Protein AF-A0A6B2G020-F1 (afdb_monomer)

Secondary structure (DSSP, 8-state):
-HHHHTTPPTT-EEEEEE-GGGTTTT--EE-TTS-EEPTT--EEEEEE-----PPPPSSGGGHHHHHHHHHHHHHHHHHHHHHT-HHHHHHHHHHHHHHHTT---HHHHHHHHHHHHHHHHHHHHTT-HHHHHHHHHHHHHH-TT-HHHHHHHHHHHHHTT-HHHHHHHHHHHHHH---HHHHHHHHHHHHHHHHHHHHHHHHHHHHHHHHHHHHHH------------S-----------------------

Nearest PDB structures (foldseek):
  1ihg-assembly1_A  TM=9.156E-01  e=1.863E-07  Bos taurus
  9gaw-assembly1_K  TM=8.736E-01  e=7.109E-05  Homo sapiens
  5khu-assembly1_J  TM=8.667E-01  e=1.281E-0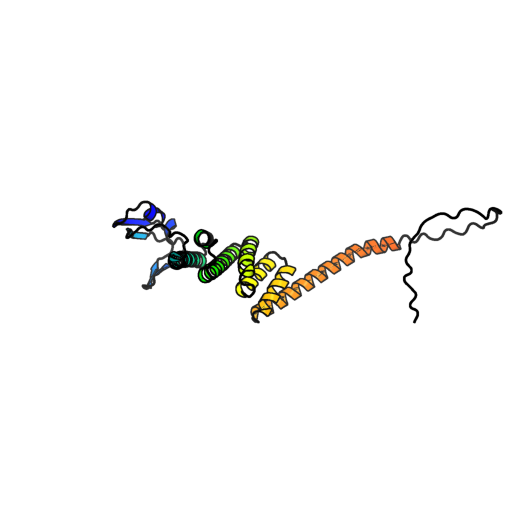4  Homo sapiens
  6q6g-assembly1_K  TM=8.616E-01  e=1.587E-04  Homo sapiens
  8tau-assembly1_K  TM=8.699E-01  e=1.966E-04  Homo sapiens

pLDDT: mean 83.78, std 19.81, range [30.66, 98.12]

Organism: Myxobolus squamalis (NCBI:txid59785)

Solvent-accessible surface area (backbone atoms only — not comparable to full-atom values): 15027 Å² total; per-residue (Å²): 104,73,75,59,61,74,74,58,53,74,70,42,73,47,80,45,79,37,56,15,88,75,57,60,29,87,40,70,44,76,46,96,88,71,51,72,43,62,50,62,48,65,42,83,44,81,46,67,40,78,75,85,77,78,84,78,67,100,42,84,91,36,47,65,60,51,44,52,54,34,51,52,36,40,52,54,15,50,54,29,43,77,70,64,43,42,67,63,14,43,53,27,36,52,60,33,43,73,76,45,73,87,49,81,50,71,71,53,41,53,50,50,39,53,44,34,50,51,42,23,53,43,29,46,76,71,66,39,35,69,68,18,41,60,33,34,51,59,35,38,76,75,40,79,78,45,47,69,47,28,52,52,43,15,51,36,27,49,76,70,63,40,58,68,62,16,50,53,28,41,52,52,23,45,72,75,49,84,41,73,68,62,52,51,50,46,53,52,51,54,50,53,53,51,54,52,50,52,52,50,52,54,52,52,48,65,64,46,51,63,54,54,54,54,65,64,65,69,66,78,73,83,75,82,82,79,79,90,84,82,83,80,90,82,92,79,89,81,91,83,90,84,87,88,80,90,79,89,76,79,92,75,135

Structure (mmCIF, N/CA/C/O backbone):
data_AF-A0A6B2G020-F1
#
_entry.id   AF-A0A6B2G020-F1
#
loop_
_atom_site.group_PDB
_atom_site.id
_atom_site.type_symbol
_atom_site.label_atom_id
_atom_site.label_alt_id
_atom_site.label_comp_id
_atom_site.label_asym_id
_atom_site.label_entity_id
_atom_site.label_seq_id
_atom_site.pdbx_PDB_ins_code
_atom_site.Cartn_x
_atom_site.Cartn_y
_atom_site.Cartn_z
_atom_site.occupancy
_atom_site.B_iso_or_equiv
_atom_site.auth_seq_id
_atom_site.auth_comp_id
_atom_site.auth_asym_id
_atom_site.auth_atom_id
_atom_site.pdbx_PDB_model_num
ATOM 1 N N . VAL A 1 1 ? -16.068 -12.653 14.398 1.00 86.38 1 VAL A N 1
ATOM 2 C CA . VAL A 1 1 ? -16.429 -11.684 15.466 1.00 86.38 1 VAL A CA 1
ATOM 3 C C . VAL A 1 1 ? -17.379 -10.616 14.941 1.00 86.38 1 VAL A C 1
ATOM 5 O O . VAL A 1 1 ? -18.467 -10.511 15.485 1.00 86.38 1 VAL A O 1
ATOM 8 N N . ASP A 1 2 ? -17.043 -9.902 13.863 1.00 85.81 2 ASP A N 1
ATOM 9 C CA . ASP A 1 2 ? -17.868 -8.808 13.309 1.00 85.81 2 ASP A CA 1
ATOM 10 C C . ASP A 1 2 ? -19.343 -9.169 13.073 1.00 85.81 2 ASP A C 1
ATOM 12 O O . ASP A 1 2 ? -20.223 -8.426 13.492 1.00 85.81 2 ASP A O 1
ATOM 16 N N . LEU A 1 3 ? -19.622 -10.337 12.481 1.00 87.06 3 LEU A N 1
ATOM 17 C CA . LEU A 1 3 ? -20.993 -10.825 12.263 1.00 87.06 3 LEU A CA 1
ATOM 18 C C . LEU A 1 3 ? -21.770 -11.025 13.574 1.00 87.06 3 LEU A C 1
ATOM 20 O O . LEU A 1 3 ? -22.944 -10.693 13.651 1.00 87.06 3 LEU A O 1
ATOM 24 N N . CYS A 1 4 ? -21.103 -11.524 14.618 1.00 89.75 4 CYS A N 1
ATOM 25 C CA . CYS A 1 4 ? -21.712 -11.716 15.935 1.00 89.75 4 CYS A CA 1
ATOM 26 C C . CYS A 1 4 ? -21.996 -10.370 16.609 1.00 89.75 4 CYS A C 1
ATOM 28 O O . CYS A 1 4 ? -23.044 -10.187 17.215 1.00 89.75 4 CYS A O 1
ATOM 30 N N . LEU A 1 5 ? -21.091 -9.395 16.475 1.00 90.69 5 LEU A N 1
ATOM 31 C CA . LEU A 1 5 ? -21.291 -8.066 17.056 1.00 90.69 5 LEU A CA 1
ATOM 32 C C . LEU A 1 5 ? -22.501 -7.334 16.454 1.00 90.69 5 LEU A C 1
ATOM 34 O O . LEU A 1 5 ? -23.082 -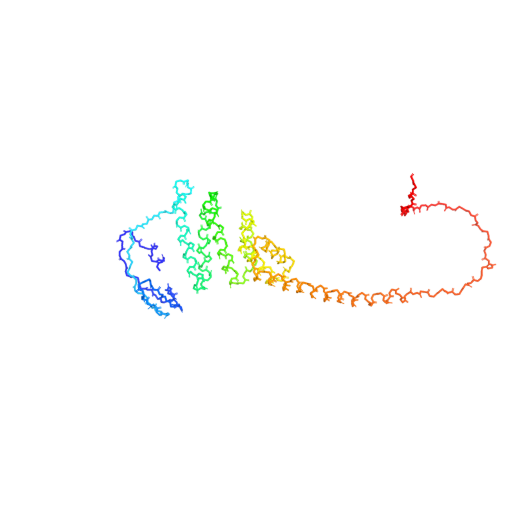6.490 17.128 1.00 90.69 5 LEU A O 1
ATOM 38 N N . GLN A 1 6 ? -22.895 -7.649 15.215 1.00 90.00 6 GLN A N 1
ATOM 39 C CA . GLN A 1 6 ? -24.075 -7.059 14.567 1.00 90.00 6 GLN A CA 1
ATOM 40 C C . GLN A 1 6 ? -25.403 -7.534 15.168 1.00 90.00 6 GLN A C 1
ATOM 42 O O . GLN A 1 6 ? -26.405 -6.837 15.028 1.00 90.00 6 GLN A O 1
ATOM 47 N N . THR A 1 7 ? -25.421 -8.697 15.821 1.00 91.19 7 THR A N 1
ATOM 48 C CA . THR A 1 7 ? -26.632 -9.288 16.408 1.00 91.19 7 THR A CA 1
ATOM 49 C C . THR A 1 7 ? -26.730 -9.094 17.921 1.00 91.19 7 THR A C 1
ATOM 51 O O . THR A 1 7 ? -27.755 -9.437 18.495 1.00 91.19 7 THR A O 1
ATOM 54 N N . MET A 1 8 ? -25.681 -8.573 18.566 1.00 93.69 8 MET A N 1
ATOM 55 C CA . MET A 1 8 ? -25.613 -8.395 20.021 1.00 93.69 8 MET A CA 1
ATOM 56 C C . MET A 1 8 ? -26.224 -7.071 20.493 1.00 93.69 8 MET A C 1
ATOM 58 O O . MET A 1 8 ? -26.151 -6.044 19.810 1.00 93.69 8 MET A O 1
ATOM 62 N N . TYR A 1 9 ? -26.722 -7.067 21.729 1.00 93.19 9 TYR A N 1
ATOM 63 C CA . TYR A 1 9 ? -27.175 -5.870 22.436 1.00 93.19 9 TYR A CA 1
ATOM 64 C C . TYR A 1 9 ? -26.105 -5.319 23.400 1.00 93.19 9 TYR A C 1
ATOM 66 O O . TYR A 1 9 ? -25.286 -6.070 23.935 1.00 93.19 9 TYR A O 1
ATOM 74 N N . PRO A 1 10 ? -26.070 -3.996 23.665 1.00 94.06 10 PRO A N 1
ATOM 75 C CA . PRO A 1 10 ? -25.167 -3.428 24.665 1.00 94.06 10 PRO A CA 1
ATOM 76 C C . PRO A 1 10 ? -25.380 -4.053 26.053 1.00 94.06 10 PRO A C 1
ATOM 78 O O . PRO A 1 10 ? -26.497 -4.083 26.559 1.00 94.06 10 PRO A O 1
ATOM 81 N N . GLY A 1 11 ? -24.298 -4.509 26.679 1.00 92.50 11 GLY A N 1
ATOM 82 C CA . GLY A 1 11 ? -24.278 -5.199 27.970 1.00 92.50 11 GLY A CA 1
ATOM 83 C C . GLY A 1 11 ? -24.310 -6.727 27.876 1.00 92.50 11 GLY A C 1
ATOM 84 O O . GLY A 1 11 ? -24.027 -7.382 28.879 1.00 92.50 11 GLY A O 1
ATOM 85 N N . GLU A 1 12 ? -24.606 -7.288 26.701 1.00 94.38 12 GLU A N 1
ATOM 86 C CA . GLU A 1 12 ? -24.729 -8.730 26.487 1.00 94.38 12 GLU A CA 1
ATOM 87 C C . GLU A 1 12 ? -23.369 -9.445 26.540 1.00 94.38 12 GLU A C 1
ATOM 89 O O . GLU A 1 12 ? -22.377 -8.977 25.965 1.00 94.38 12 GLU A O 1
ATOM 94 N N . ASP A 1 13 ? -23.351 -10.591 27.227 1.00 95.00 13 ASP A N 1
ATOM 95 C CA . ASP A 1 13 ? -22.231 -11.528 27.277 1.00 95.00 13 ASP A CA 1
ATOM 96 C C . ASP A 1 13 ? -22.571 -12.762 26.426 1.00 95.00 13 ASP A C 1
ATOM 98 O O . ASP A 1 13 ? -23.566 -13.441 26.676 1.00 95.00 13 ASP A O 1
ATOM 102 N N . THR A 1 14 ? -21.725 -13.093 25.450 1.00 94.44 14 THR A N 1
ATOM 103 C CA . THR A 1 14 ? -21.935 -14.230 24.539 1.00 94.44 14 THR A CA 1
ATOM 104 C C . THR A 1 14 ? -20.657 -15.055 24.415 1.00 94.44 14 THR A C 1
ATOM 106 O O . THR A 1 14 ? -19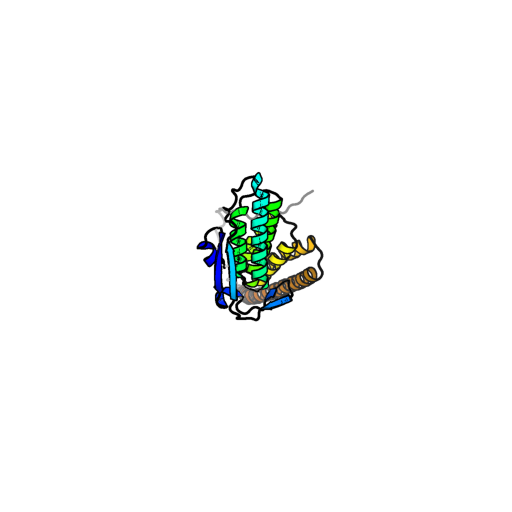.551 -14.513 24.371 1.00 94.44 14 THR A O 1
ATOM 109 N N . LEU A 1 15 ? -20.796 -16.381 24.339 1.00 95.06 15 LEU A N 1
ATOM 110 C CA . LEU A 1 15 ? -19.707 -17.284 23.970 1.00 95.06 15 LEU A CA 1
ATOM 111 C C . LEU A 1 15 ? -19.815 -17.609 22.479 1.00 95.06 15 LEU A C 1
ATOM 113 O O . LEU A 1 15 ? -20.744 -18.292 22.053 1.00 95.06 15 LEU A O 1
ATOM 117 N N . LEU A 1 16 ? -18.870 -17.108 21.691 1.00 94.25 16 LEU A N 1
ATOM 118 C CA . LEU A 1 16 ? -18.811 -17.327 20.254 1.00 94.25 16 LEU A CA 1
ATOM 119 C C . LEU A 1 16 ? -17.835 -18.461 19.939 1.00 94.25 16 LEU A C 1
ATOM 121 O O . LEU A 1 16 ? -16.639 -18.328 20.191 1.00 94.25 16 LEU A O 1
ATOM 125 N N . LYS A 1 17 ? -18.337 -19.532 19.321 1.00 93.81 17 LYS A N 1
ATOM 126 C CA . LYS A 1 17 ? -17.497 -20.572 18.719 1.00 93.81 17 LYS A CA 1
ATOM 127 C C . LYS A 1 17 ? -17.157 -20.179 17.287 1.00 93.81 17 LYS A C 1
ATOM 129 O O . LYS A 1 17 ? -18.057 -19.979 16.470 1.00 93.81 17 LYS A O 1
ATOM 134 N N . VAL A 1 18 ? -15.875 -20.028 16.992 1.00 93.06 18 VAL A N 1
ATOM 135 C CA . VAL A 1 18 ? -15.363 -19.610 15.687 1.00 93.06 18 VAL A CA 1
ATOM 136 C C . VAL A 1 18 ? -14.595 -20.770 15.080 1.00 93.06 18 VAL A C 1
ATOM 138 O O . VAL A 1 18 ? -13.523 -21.134 15.553 1.00 93.06 18 VAL A O 1
ATOM 141 N N . ASP A 1 19 ? -15.144 -21.316 14.004 1.00 92.50 19 ASP A N 1
ATOM 142 C CA . ASP A 1 19 ? -14.432 -22.253 13.142 1.00 92.50 19 ASP A CA 1
ATOM 143 C C . ASP A 1 19 ? -13.191 -21.574 12.543 1.00 92.50 19 ASP A C 1
ATOM 145 O O . ASP A 1 19 ? -13.232 -20.399 12.155 1.00 92.50 19 ASP A O 1
ATOM 149 N N . SER A 1 20 ? -12.091 -22.314 12.461 1.00 90.12 20 SER A N 1
ATOM 150 C CA . SER A 1 20 ? -10.786 -21.833 12.005 1.00 90.12 20 SER A CA 1
ATOM 151 C C . SER A 1 20 ? -10.811 -21.101 10.656 1.00 90.12 20 SER A C 1
ATOM 153 O O . SER A 1 20 ? -10.015 -20.177 10.457 1.00 90.12 20 SER A O 1
ATOM 155 N N . ARG A 1 21 ? -11.766 -21.413 9.765 1.00 88.19 21 ARG A N 1
ATOM 156 C CA . ARG A 1 21 ? -11.987 -20.717 8.480 1.00 88.19 21 ARG A CA 1
ATOM 157 C C . ARG A 1 21 ? -12.317 -19.233 8.646 1.00 88.19 21 ARG A C 1
ATOM 159 O O . ARG A 1 21 ? -11.955 -18.421 7.797 1.00 88.19 21 ARG A O 1
ATOM 166 N N . TYR A 1 22 ? -12.995 -18.879 9.733 1.00 86.19 22 TYR A N 1
ATOM 167 C CA . TYR A 1 22 ? -13.368 -17.505 10.084 1.00 86.19 22 TYR A CA 1
ATOM 168 C C . TYR A 1 22 ? -12.456 -16.898 11.164 1.00 86.19 22 TYR A C 1
ATOM 170 O O . TYR A 1 22 ? -12.677 -15.761 11.588 1.00 86.19 22 TYR A O 1
ATOM 178 N N . GLY A 1 23 ? -11.474 -17.670 11.639 1.00 85.44 23 GLY A N 1
ATOM 179 C CA . GLY A 1 23 ? -10.459 -17.262 12.604 1.00 85.44 23 GLY A CA 1
ATOM 180 C C . GLY A 1 23 ? -9.154 -16.860 11.917 1.00 85.44 23 GLY A C 1
ATOM 181 O O . GLY A 1 23 ? -9.137 -16.003 11.037 1.00 85.44 23 GLY A O 1
ATOM 182 N N . TYR A 1 24 ? -8.051 -17.481 12.337 1.00 83.25 24 TYR A N 1
ATOM 183 C CA . TYR A 1 24 ? -6.710 -17.198 11.808 1.00 83.25 24 TYR A CA 1
ATOM 184 C C . TYR A 1 24 ? -6.294 -18.114 10.648 1.00 83.25 24 TYR A C 1
ATOM 186 O O . TYR A 1 24 ? -5.187 -17.963 10.148 1.00 83.25 24 TYR A O 1
ATOM 194 N N . GLN A 1 25 ? -7.167 -19.015 10.179 1.00 85.00 25 GLN A N 1
ATOM 195 C CA . GLN A 1 25 ? -6.941 -19.848 8.990 1.00 85.00 25 GLN A CA 1
ATOM 196 C C . GLN A 1 25 ? -5.573 -20.551 9.016 1.00 85.00 25 GLN A C 1
ATOM 198 O O . GLN A 1 25 ? -5.270 -21.248 9.976 1.00 85.00 25 GLN A O 1
ATOM 203 N N . ASP A 1 26 ? -4.741 -20.374 7.991 1.00 85.00 26 ASP A N 1
ATOM 204 C CA . ASP A 1 26 ? -3.437 -21.029 7.859 1.00 85.00 26 ASP A CA 1
ATOM 205 C C . ASP A 1 26 ? -2.299 -20.304 8.609 1.00 85.00 26 ASP A C 1
ATOM 207 O O . ASP A 1 26 ? -1.136 -20.690 8.491 1.00 85.00 26 ASP A O 1
ATOM 211 N N . TYR A 1 27 ? -2.607 -19.263 9.387 1.00 79.69 27 TYR A N 1
ATOM 212 C CA . TYR A 1 27 ? -1.605 -18.413 10.024 1.00 79.69 27 TYR A CA 1
ATOM 213 C C . TYR A 1 27 ? -1.352 -18.784 11.484 1.00 79.69 27 TYR A C 1
ATOM 215 O O . TYR A 1 27 ? -2.279 -18.973 12.272 1.00 79.69 27 TYR A O 1
ATOM 223 N N . GLU A 1 28 ? -0.072 -18.798 11.857 1.00 85.12 28 GLU A N 1
ATOM 224 C CA . GLU A 1 28 ? 0.338 -18.791 13.257 1.00 85.12 28 GLU A CA 1
ATOM 225 C C . GLU A 1 28 ? 0.141 -17.383 13.831 1.00 85.12 28 GLU A C 1
ATOM 227 O O . GLU A 1 28 ? 0.604 -16.392 13.256 1.00 85.12 28 GLU A O 1
ATOM 232 N N . TRP A 1 29 ? -0.539 -17.283 14.972 1.00 82.31 29 TRP A N 1
ATOM 233 C CA . TRP A 1 29 ? -0.766 -16.004 15.637 1.00 82.31 29 TRP A CA 1
ATOM 234 C C . TRP A 1 29 ? -0.055 -15.945 16.980 1.00 82.31 29 TRP A C 1
ATOM 236 O O . TRP A 1 29 ? -0.288 -16.776 17.851 1.00 82.31 29 TRP A O 1
ATOM 246 N N . LYS A 1 30 ? 0.779 -14.921 17.169 1.00 85.44 30 LYS A N 1
ATOM 247 C CA . LYS A 1 30 ? 1.457 -14.663 18.441 1.00 85.44 30 LYS A CA 1
ATOM 248 C C . LYS A 1 30 ? 0.766 -13.517 19.153 1.00 85.44 30 LYS A C 1
ATOM 250 O O . LYS A 1 30 ? 0.737 -12.392 18.658 1.00 85.44 30 LYS A O 1
ATOM 255 N N . PHE A 1 31 ? 0.207 -13.812 20.313 1.00 81.62 31 PHE A N 1
ATOM 256 C CA . PHE A 1 31 ? -0.338 -12.802 21.201 1.00 81.62 31 PHE A CA 1
ATOM 257 C C . PHE A 1 31 ? 0.792 -12.074 21.936 1.00 81.62 31 PHE A C 1
ATOM 259 O O . PHE A 1 31 ? 1.872 -12.621 22.153 1.00 81.62 31 PHE A O 1
ATOM 266 N N . GLU A 1 32 ? 0.528 -10.839 22.368 1.00 81.75 32 GLU A N 1
ATOM 267 C CA . GLU A 1 32 ? 1.494 -10.022 23.121 1.00 81.75 32 GLU A CA 1
ATOM 268 C C . GLU A 1 32 ? 1.937 -10.686 24.435 1.00 81.75 32 GLU A C 1
ATOM 270 O O . GLU A 1 32 ? 3.048 -10.466 24.905 1.00 81.75 32 GLU A O 1
ATOM 275 N N . ASN A 1 33 ? 1.093 -11.550 25.003 1.00 85.94 33 ASN A N 1
ATOM 276 C CA . ASN A 1 33 ? 1.390 -12.336 26.200 1.00 85.94 33 ASN A CA 1
ATOM 2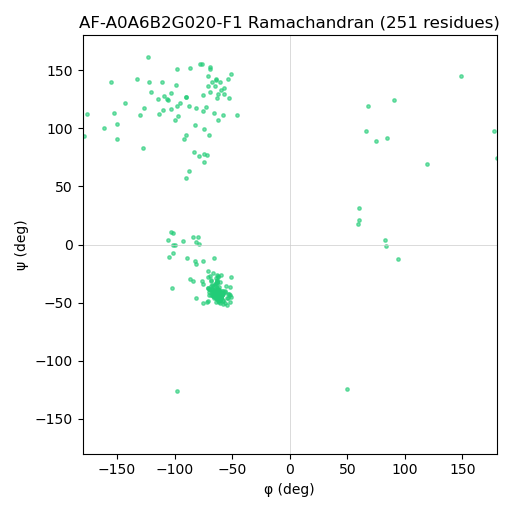77 C C . ASN A 1 33 ? 2.250 -13.591 25.925 1.00 85.94 33 ASN A C 1
ATOM 279 O O . ASN A 1 33 ? 2.436 -14.405 26.825 1.00 85.94 33 ASN A O 1
ATOM 283 N N . GLY A 1 34 ? 2.744 -13.774 24.696 1.00 86.00 34 GLY A N 1
ATOM 284 C CA . GLY A 1 34 ? 3.598 -14.895 24.301 1.00 86.00 34 GLY A CA 1
ATOM 285 C C . GLY A 1 34 ? 2.853 -16.180 23.936 1.00 86.00 34 GLY A C 1
ATOM 286 O O . GLY A 1 34 ? 3.495 -17.150 23.538 1.00 86.00 34 GLY A O 1
ATOM 287 N N . VAL A 1 35 ? 1.519 -16.207 24.026 1.00 88.06 35 VAL A N 1
ATOM 288 C CA . VAL A 1 35 ? 0.726 -17.359 23.577 1.00 88.06 35 VAL A CA 1
ATOM 289 C C . VAL A 1 35 ? 0.783 -17.450 22.055 1.00 88.06 35 VAL A C 1
ATOM 291 O O . VAL A 1 35 ? 0.558 -16.461 21.355 1.00 88.06 35 VAL A O 1
ATOM 294 N N . ILE A 1 36 ? 1.064 -18.648 21.547 1.00 89.19 36 ILE A N 1
ATOM 295 C CA . ILE A 1 36 ? 1.093 -18.945 20.117 1.00 89.19 36 ILE A CA 1
ATOM 296 C C . ILE A 1 36 ? -0.141 -19.772 19.778 1.00 89.19 36 ILE A C 1
ATOM 298 O O . ILE A 1 36 ? -0.392 -20.813 20.384 1.00 89.19 36 ILE A O 1
ATOM 302 N N . LEU A 1 37 ? -0.920 -19.294 18.817 1.00 88.75 37 LEU A N 1
ATOM 303 C CA . LEU A 1 37 ? -2.026 -20.022 18.229 1.00 88.75 37 LEU A CA 1
ATOM 304 C C . LEU A 1 37 ? -1.538 -20.714 16.959 1.00 88.75 37 LEU A C 1
ATOM 306 O O . LEU A 1 37 ? -1.079 -20.049 16.028 1.00 88.75 37 LEU A O 1
ATOM 310 N N . ASN A 1 38 ? -1.679 -22.035 16.919 1.00 89.62 38 ASN A N 1
ATOM 311 C CA . ASN A 1 38 ? -1.327 -22.815 15.742 1.00 89.62 38 ASN A CA 1
ATOM 312 C C . ASN A 1 38 ? -2.301 -22.535 14.580 1.00 89.62 38 ASN A C 1
ATOM 314 O O . ASN A 1 38 ? -3.481 -22.242 14.822 1.00 89.62 38 ASN A O 1
ATOM 318 N N . PRO A 1 39 ? -1.850 -22.697 13.324 1.00 90.06 39 PRO A N 1
ATOM 319 C CA . PRO A 1 39 ? -2.732 -22.691 12.164 1.00 90.06 39 PRO A CA 1
ATOM 320 C C . PRO A 1 39 ? -3.913 -23.657 12.325 1.00 90.06 39 PRO A C 1
ATOM 322 O O . PRO A 1 39 ? -3.778 -24.730 12.910 1.00 90.06 39 PRO A O 1
ATOM 325 N N . ARG A 1 40 ? -5.061 -23.288 11.756 1.00 89.38 40 ARG A N 1
ATOM 326 C CA . ARG A 1 40 ? -6.307 -24.071 11.688 1.00 89.38 40 ARG A CA 1
ATOM 327 C C . ARG A 1 40 ? -6.900 -24.449 13.045 1.00 89.38 40 ARG A C 1
ATOM 329 O O . ARG A 1 40 ? -7.549 -25.481 13.181 1.00 89.38 40 ARG A O 1
ATOM 336 N N . THR A 1 41 ? -6.697 -23.594 14.041 1.00 91.19 41 THR A N 1
ATOM 337 C CA . THR A 1 41 ? -7.260 -23.782 15.381 1.00 91.19 41 THR A CA 1
ATOM 338 C C . THR A 1 41 ? -8.631 -23.117 15.485 1.00 91.19 41 THR A C 1
ATOM 340 O O . THR A 1 41 ? -8.772 -21.929 15.179 1.00 91.19 41 THR A O 1
ATOM 343 N N . ASP A 1 42 ? -9.633 -23.877 15.926 1.00 92.81 42 ASP A N 1
ATOM 344 C CA . ASP A 1 42 ? -10.949 -23.345 16.282 1.00 92.81 42 ASP A CA 1
ATOM 345 C C . ASP A 1 42 ? -10.859 -22.535 17.582 1.00 92.81 42 ASP A C 1
ATOM 347 O O . ASP A 1 42 ? -10.076 -22.850 18.480 1.00 92.81 42 ASP A O 1
ATOM 351 N N . LEU A 1 43 ? -11.650 -21.468 17.687 1.00 92.19 43 LEU A N 1
ATOM 352 C CA . LEU A 1 43 ? -11.583 -20.527 18.803 1.00 92.19 43 LEU A CA 1
ATOM 353 C C . LEU A 1 43 ? -12.904 -20.456 19.554 1.00 92.19 43 LEU A C 1
ATOM 355 O O . LEU A 1 43 ? -13.944 -20.171 18.965 1.00 92.19 43 LEU A O 1
ATOM 359 N N . ASP A 1 44 ? -12.827 -20.556 20.875 1.00 93.44 44 ASP A N 1
ATOM 360 C CA . ASP A 1 44 ? -13.923 -20.198 21.768 1.00 93.44 44 ASP A CA 1
ATOM 361 C C . ASP A 1 44 ? -13.659 -18.797 22.334 1.00 93.44 44 ASP A C 1
ATOM 363 O O . ASP A 1 44 ? -12.770 -18.584 23.161 1.00 93.44 44 ASP A O 1
ATOM 367 N N . VAL A 1 45 ? -14.417 -17.809 21.858 1.00 92.50 45 VAL A N 1
ATOM 368 C CA . VAL A 1 45 ? -14.226 -16.395 22.193 1.00 92.50 45 VAL A CA 1
ATOM 369 C C . VAL A 1 45 ? -15.370 -15.917 23.074 1.00 92.50 45 VAL A C 1
ATOM 371 O O . VAL A 1 45 ? -16.520 -15.844 22.641 1.00 92.50 45 VAL A O 1
ATOM 374 N N . LYS A 1 46 ? -15.059 -15.529 24.313 1.00 94.19 46 LYS A N 1
ATOM 375 C CA . LYS A 1 46 ? -16.018 -14.844 25.184 1.00 94.19 46 LYS A CA 1
ATOM 376 C C . LYS A 1 46 ? -16.055 -13.359 24.830 1.00 94.19 46 LYS A C 1
ATOM 378 O O . LYS A 1 46 ? -15.053 -12.660 24.963 1.00 94.19 46 LYS A O 1
ATOM 383 N N . LEU A 1 47 ? -17.211 -12.886 24.385 1.00 94.38 47 LEU A N 1
ATOM 384 C CA . LEU A 1 47 ? -17.443 -11.503 23.988 1.00 94.38 47 LEU A CA 1
ATOM 385 C C . LEU A 1 47 ? -18.375 -10.825 24.989 1.00 94.38 47 LEU A C 1
ATOM 387 O O . LEU A 1 47 ? -19.355 -11.417 25.431 1.00 94.38 47 LEU A O 1
ATOM 391 N N . LYS A 1 48 ? -18.075 -9.564 25.303 1.00 94.50 48 LYS A N 1
ATOM 392 C CA . LYS A 1 48 ? -18.965 -8.655 26.027 1.00 94.50 48 LYS A CA 1
ATOM 393 C C . LYS A 1 48 ? -19.107 -7.382 25.216 1.00 94.50 48 LYS A C 1
ATOM 395 O O . LYS A 1 48 ? -18.116 -6.674 25.009 1.00 94.50 48 LYS A O 1
ATOM 400 N N . LEU A 1 49 ? -20.315 -7.069 24.760 1.00 93.88 49 LEU A N 1
ATOM 401 C CA . LEU A 1 49 ? -20.541 -5.828 24.027 1.00 93.88 49 LEU A CA 1
ATOM 402 C C . LEU A 1 49 ? -20.723 -4.674 25.012 1.00 93.88 49 LEU A C 1
ATOM 404 O O . LEU A 1 49 ? -21.776 -4.514 25.607 1.00 93.88 49 LEU A O 1
ATOM 408 N N . ILE A 1 50 ? -19.696 -3.845 25.193 1.00 94.06 50 ILE A N 1
ATOM 409 C CA . ILE A 1 50 ? -19.732 -2.779 26.208 1.00 94.06 50 ILE A CA 1
ATOM 410 C C . ILE A 1 50 ? -20.608 -1.603 25.759 1.00 94.06 50 ILE A C 1
ATOM 412 O O . ILE A 1 50 ? -21.456 -1.122 26.507 1.00 94.06 50 ILE A O 1
ATOM 416 N N . LYS A 1 51 ? -20.381 -1.093 24.545 1.00 93.56 51 LYS A N 1
ATOM 417 C CA . LYS A 1 51 ? -21.046 0.116 24.049 1.00 93.56 51 LYS A CA 1
ATOM 418 C C . LYS A 1 51 ? -21.084 0.131 22.529 1.00 93.56 51 LYS A C 1
ATOM 420 O O . LYS A 1 51 ? -20.080 -0.153 21.883 1.00 93.56 51 LYS A O 1
ATOM 425 N N . ILE A 1 52 ? -22.213 0.567 21.979 1.00 91.62 52 ILE A N 1
ATOM 426 C CA . ILE A 1 52 ? -22.361 0.887 20.559 1.00 91.62 52 ILE A CA 1
ATOM 427 C C . ILE A 1 52 ? -22.343 2.410 20.414 1.00 91.62 52 ILE A C 1
ATOM 429 O O . ILE A 1 52 ? -23.054 3.124 21.122 1.00 91.62 52 ILE A O 1
ATOM 433 N N . LYS A 1 53 ? -21.520 2.916 19.497 1.00 90.50 53 LYS A N 1
ATOM 434 C CA . LYS A 1 53 ? -21.510 4.324 19.087 1.00 90.50 53 LYS A CA 1
ATOM 435 C C . LYS A 1 53 ? -21.752 4.398 17.585 1.00 90.50 53 LYS A C 1
ATOM 437 O O . LYS A 1 53 ? -21.203 3.595 16.834 1.00 90.50 53 LYS A O 1
ATOM 442 N N . LYS A 1 54 ? -22.552 5.373 17.148 1.00 90.12 54 LYS A N 1
ATOM 443 C CA . LYS A 1 54 ? -22.648 5.707 15.722 1.00 90.12 54 LYS A CA 1
ATOM 444 C C . LYS A 1 54 ? -21.336 6.340 15.267 1.00 90.12 54 LYS A C 1
ATOM 446 O O . LYS A 1 54 ? -20.648 6.970 16.068 1.00 90.12 54 LYS A O 1
ATOM 451 N N . PHE A 1 55 ? -21.007 6.170 13.990 1.00 88.88 55 PHE A N 1
ATOM 452 C CA . PHE A 1 55 ? -19.854 6.849 13.413 1.00 88.88 55 PHE A CA 1
ATOM 453 C C . PHE A 1 55 ? -20.047 8.374 13.532 1.00 88.88 55 PHE A C 1
ATOM 455 O O . PHE A 1 55 ? -21.145 8.853 13.228 1.00 88.88 55 PHE A O 1
ATOM 462 N N . PRO A 1 56 ? -19.033 9.129 13.987 1.00 90.19 56 PRO A N 1
ATOM 463 C CA . PRO A 1 56 ? -19.164 10.564 14.209 1.00 90.19 56 PRO A CA 1
ATOM 464 C C . PRO A 1 56 ? -19.424 11.327 12.904 1.00 90.19 56 PRO A C 1
ATOM 466 O O . PRO A 1 56 ? -18.859 11.022 11.852 1.00 90.19 56 PRO A O 1
ATOM 469 N N . THR A 1 57 ? -20.272 12.353 12.972 1.00 86.94 57 THR A N 1
ATOM 470 C CA . THR A 1 57 ? -20.514 13.256 11.840 1.00 86.94 57 THR A CA 1
ATOM 471 C C . THR A 1 57 ? -19.234 14.020 11.504 1.00 86.94 57 THR A C 1
ATOM 473 O O . THR A 1 57 ? -18.510 14.438 12.407 1.00 86.94 57 THR A O 1
ATOM 476 N N . ALA A 1 58 ? -18.971 14.234 10.212 1.00 83.31 58 ALA A N 1
ATOM 477 C CA . ALA A 1 58 ? -17.815 14.986 9.729 1.00 83.31 58 ALA A CA 1
ATOM 478 C C . ALA A 1 58 ? -17.958 16.498 10.001 1.00 83.31 58 ALA A C 1
ATOM 480 O O . ALA A 1 58 ? -18.266 17.279 9.105 1.00 83.31 58 ALA A O 1
ATOM 481 N N . CYS A 1 59 ? -17.736 16.901 11.250 1.00 83.44 59 CYS A N 1
ATOM 482 C CA . CYS A 1 59 ? -17.622 18.288 11.697 1.00 83.44 59 CYS A CA 1
ATOM 483 C C . CYS A 1 59 ? -16.270 18.514 12.391 1.00 83.44 59 CYS A C 1
ATOM 485 O O . CYS A 1 59 ? -15.617 17.557 12.810 1.00 83.44 59 CYS A O 1
ATOM 487 N N . PHE A 1 60 ? -15.852 19.781 12.505 1.00 77.25 60 PHE A N 1
ATOM 488 C CA . PHE A 1 60 ? -14.523 20.154 13.004 1.00 77.25 60 PHE A CA 1
ATOM 489 C C . PHE A 1 60 ? -14.186 19.537 14.370 1.00 77.25 60 PHE A C 1
ATOM 491 O O . PHE A 1 60 ? -13.096 19.002 14.544 1.00 77.25 60 PHE A O 1
ATOM 498 N N . GLU A 1 61 ? -15.150 19.530 15.290 1.00 84.81 61 GLU A N 1
ATOM 499 C CA . GLU A 1 61 ? -15.016 18.978 16.646 1.00 84.81 61 GLU A CA 1
ATOM 500 C C . GLU A 1 61 ? -14.728 17.468 16.662 1.00 84.81 61 GLU A C 1
ATOM 502 O O . GLU A 1 61 ? -14.061 16.965 17.561 1.00 84.81 61 GLU A O 1
ATOM 507 N N . ASN A 1 62 ? -15.179 16.743 15.636 1.00 90.12 62 ASN A N 1
ATOM 508 C CA . ASN A 1 62 ? -15.073 15.289 15.563 1.00 90.12 62 ASN A CA 1
ATOM 509 C C . ASN A 1 62 ? -13.899 14.803 14.702 1.00 90.12 62 ASN A C 1
ATOM 511 O O . ASN A 1 62 ? -13.715 13.594 14.548 1.00 90.12 62 ASN A O 1
ATOM 515 N N . TYR A 1 63 ? -13.099 15.694 14.107 1.00 91.50 63 TYR A N 1
ATOM 516 C CA . TYR A 1 63 ? -12.020 15.279 13.202 1.00 91.50 63 TYR A CA 1
ATOM 517 C C . TYR A 1 63 ? -10.941 14.442 13.883 1.00 91.50 63 TYR A C 1
ATOM 519 O O . TYR A 1 63 ? -10.399 13.537 13.247 1.00 91.50 63 TYR A O 1
ATOM 527 N N . ASP A 1 64 ? -10.663 14.689 15.161 1.00 92.25 64 ASP A N 1
ATOM 528 C CA . ASP A 1 64 ? -9.735 13.858 15.924 1.00 92.25 64 ASP A CA 1
ATOM 529 C C . ASP A 1 64 ? -10.311 12.465 16.206 1.00 92.25 64 ASP A C 1
ATOM 531 O O . ASP A 1 64 ? -9.609 11.472 16.019 1.00 92.25 64 ASP A O 1
ATOM 535 N N . GLU A 1 65 ? -11.599 12.350 16.548 1.00 93.06 65 GLU A N 1
ATOM 536 C CA . GLU A 1 65 ? -12.247 11.039 16.719 1.00 93.06 65 GLU A CA 1
ATOM 537 C C . GLU A 1 65 ? -12.286 10.261 15.391 1.00 93.06 65 GLU A C 1
ATOM 539 O O . GLU A 1 65 ? -11.951 9.075 15.349 1.00 93.06 65 GLU A O 1
ATOM 544 N N . ILE A 1 66 ? -12.610 10.931 14.279 1.00 93.62 66 ILE A N 1
ATOM 545 C CA . ILE A 1 66 ? -12.581 10.345 12.929 1.00 93.62 66 ILE A CA 1
ATOM 546 C C . ILE A 1 66 ? -11.171 9.869 12.574 1.00 93.62 66 ILE A C 1
ATOM 548 O O . ILE A 1 66 ? -11.013 8.763 12.046 1.00 93.62 66 ILE A O 1
ATOM 552 N N . TYR A 1 67 ? -10.150 10.681 12.862 1.00 94.94 67 TYR A N 1
ATOM 553 C CA . TYR A 1 67 ? -8.753 10.324 12.637 1.00 94.94 67 TYR A CA 1
ATOM 554 C C . TYR A 1 67 ? -8.385 9.050 13.396 1.00 94.94 67 TYR A C 1
ATOM 556 O O . TYR A 1 67 ? -7.845 8.123 12.792 1.00 94.94 67 TYR A O 1
ATOM 564 N N . GLU A 1 68 ? -8.722 8.963 14.682 1.00 95.06 68 GLU A N 1
ATOM 565 C CA . GLU A 1 68 ? -8.421 7.792 15.509 1.00 95.06 68 GLU A CA 1
ATOM 566 C C . GLU A 1 68 ? -9.115 6.527 14.994 1.00 95.06 68 GLU A C 1
ATOM 568 O O . GLU A 1 68 ? -8.482 5.474 14.867 1.00 95.06 68 GLU A O 1
ATOM 573 N N . ILE A 1 69 ? -10.395 6.617 14.624 1.00 94.44 69 ILE A N 1
ATOM 574 C CA . ILE A 1 69 ? -11.142 5.482 14.064 1.00 94.44 69 ILE A CA 1
ATOM 575 C C . ILE A 1 69 ? -10.504 5.015 12.747 1.00 94.44 69 ILE A C 1
ATOM 577 O O . ILE A 1 69 ? -10.237 3.823 12.568 1.00 94.44 69 ILE A O 1
ATOM 581 N N . CYS A 1 70 ? -10.210 5.942 11.834 1.00 95.69 70 CYS A N 1
ATOM 582 C CA . CYS A 1 70 ? -9.626 5.617 10.532 1.00 95.69 70 CYS A CA 1
ATOM 583 C C . CYS A 1 70 ? -8.186 5.102 10.653 1.00 95.69 70 CYS A C 1
ATOM 585 O O . CYS A 1 70 ? -7.788 4.202 9.911 1.00 95.69 70 CYS A O 1
ATOM 587 N N . SER A 1 71 ? -7.412 5.629 11.605 1.00 96.25 71 SER A N 1
ATOM 588 C CA . SER A 1 71 ? -6.053 5.181 11.916 1.00 96.25 71 SER A CA 1
ATOM 589 C C . SER A 1 71 ? -6.049 3.744 12.439 1.00 96.25 71 SER A C 1
ATOM 591 O O . SER A 1 71 ? -5.301 2.903 11.931 1.00 96.25 71 SER A O 1
ATOM 593 N N . LYS A 1 72 ? -6.952 3.411 13.372 1.00 95.69 72 LYS A N 1
ATOM 594 C CA . LYS A 1 72 ? -7.138 2.035 13.860 1.00 95.69 72 LYS A CA 1
ATOM 595 C C . LYS A 1 72 ? -7.545 1.089 12.735 1.00 95.69 72 LYS A C 1
ATOM 597 O O . LYS A 1 72 ? -6.943 0.030 12.582 1.00 95.69 72 LYS A O 1
ATOM 602 N N . ARG A 1 73 ? -8.504 1.486 11.896 1.00 95.50 73 ARG A N 1
ATOM 603 C CA . ARG A 1 73 ? -8.945 0.686 10.743 1.00 95.50 73 ARG A CA 1
ATOM 604 C C . ARG A 1 73 ? -7.827 0.477 9.715 1.00 95.50 73 ARG A C 1
ATOM 606 O O . ARG A 1 73 ? -7.656 -0.635 9.225 1.00 95.50 73 ARG A O 1
ATOM 613 N N . LYS A 1 74 ? -7.001 1.496 9.454 1.00 96.69 74 LYS A N 1
ATOM 614 C CA . LYS A 1 74 ? -5.770 1.366 8.654 1.00 96.69 74 LYS A CA 1
ATOM 615 C C . LYS A 1 74 ? -4.801 0.360 9.281 1.00 96.69 74 LYS A C 1
ATOM 617 O O . LYS A 1 74 ? -4.230 -0.443 8.556 1.00 96.69 74 LYS A O 1
ATOM 622 N N . ASN A 1 75 ? -4.596 0.391 10.599 1.00 96.12 75 ASN A N 1
ATOM 623 C CA . ASN A 1 75 ? -3.718 -0.570 11.277 1.00 96.12 75 ASN A CA 1
ATOM 624 C C . ASN A 1 75 ? -4.242 -2.008 11.154 1.00 96.12 75 ASN A C 1
ATOM 626 O O . ASN A 1 75 ? -3.450 -2.906 10.900 1.00 96.12 75 ASN A O 1
ATOM 630 N N . ILE A 1 76 ? -5.559 -2.223 11.239 1.00 93.56 76 ILE A N 1
ATOM 631 C CA . ILE A 1 76 ? -6.172 -3.530 10.950 1.00 93.56 76 ILE A CA 1
ATOM 632 C C . ILE A 1 76 ? -5.864 -3.955 9.506 1.00 93.56 76 ILE A C 1
ATOM 634 O O . ILE A 1 76 ? -5.423 -5.077 9.280 1.00 93.56 76 ILE A O 1
ATOM 638 N N . GLY A 1 77 ? -6.000 -3.043 8.538 1.00 96.06 77 GLY A N 1
ATOM 639 C CA . GLY A 1 77 ? -5.610 -3.301 7.147 1.00 96.06 77 GLY A CA 1
ATOM 640 C C . GLY A 1 77 ? -4.133 -3.681 6.988 1.00 96.06 77 GLY A C 1
ATOM 641 O O . GLY A 1 77 ? -3.819 -4.613 6.251 1.00 96.06 77 GLY A O 1
ATOM 642 N N . ASN A 1 78 ? -3.230 -3.029 7.727 1.00 95.25 78 ASN A N 1
ATOM 643 C CA . ASN A 1 78 ? -1.812 -3.395 7.744 1.00 95.25 78 ASN A CA 1
ATOM 644 C C . ASN A 1 78 ? -1.607 -4.825 8.272 1.00 95.25 78 ASN A C 1
ATOM 646 O O . ASN A 1 78 ? -0.853 -5.576 7.668 1.00 95.25 78 ASN A O 1
ATOM 650 N N . LEU A 1 79 ? -2.319 -5.225 9.332 1.00 92.00 79 LEU A N 1
ATOM 651 C CA . LEU A 1 79 ? -2.246 -6.593 9.860 1.00 92.00 79 LEU A CA 1
ATOM 652 C C . LEU A 1 79 ? -2.712 -7.629 8.827 1.00 92.00 79 LEU A C 1
ATOM 654 O O . LEU A 1 79 ? -2.073 -8.666 8.675 1.00 92.00 79 LEU A O 1
ATOM 658 N N . HIS A 1 80 ? -3.795 -7.359 8.090 1.00 91.44 80 HIS A N 1
ATOM 659 C CA . HIS A 1 80 ? -4.224 -8.230 6.987 1.00 91.44 80 HIS A CA 1
ATOM 660 C C . HIS A 1 80 ? -3.171 -8.299 5.873 1.00 91.44 80 HIS A C 1
ATOM 662 O O . HIS A 1 80 ? -2.871 -9.379 5.371 1.00 91.44 80 HIS A O 1
ATOM 668 N N . MET A 1 81 ? -2.551 -7.168 5.530 1.00 93.31 81 MET A N 1
ATOM 669 C CA . MET A 1 81 ? -1.482 -7.116 4.533 1.00 93.31 81 MET A CA 1
ATOM 670 C C . MET A 1 81 ? -0.245 -7.915 4.970 1.00 93.31 81 MET A C 1
ATOM 672 O O . MET A 1 81 ? 0.302 -8.645 4.145 1.00 93.31 81 MET A O 1
ATOM 676 N N . ASP A 1 82 ? 0.176 -7.811 6.232 1.00 90.25 82 ASP A N 1
ATOM 677 C CA . ASP A 1 82 ? 1.312 -8.567 6.781 1.00 90.25 82 ASP A CA 1
ATOM 678 C C . ASP A 1 82 ? 1.043 -10.080 6.766 1.00 90.25 82 ASP A C 1
ATOM 680 O O . ASP A 1 82 ? 1.953 -10.874 6.537 1.00 90.25 82 ASP A O 1
ATOM 684 N N . ARG A 1 83 ? -0.225 -10.481 6.926 1.00 85.00 83 ARG A N 1
ATOM 685 C CA . ARG A 1 83 ? -0.681 -11.872 6.773 1.00 85.00 83 ARG A CA 1
ATOM 686 C C . ARG A 1 83 ? -0.772 -12.318 5.308 1.00 85.00 83 ARG A C 1
ATOM 688 O O . ARG A 1 83 ? -0.880 -13.503 5.033 1.00 85.00 83 ARG A O 1
ATOM 695 N N . GLY A 1 84 ? -0.733 -11.402 4.345 1.00 89.12 84 GLY A N 1
ATOM 696 C CA . GLY A 1 84 ? -0.944 -11.719 2.929 1.00 89.12 84 GLY A CA 1
ATOM 697 C C . GLY A 1 84 ? -2.415 -11.804 2.508 1.00 89.12 84 GLY A C 1
ATOM 698 O O . GLY A 1 84 ? -2.698 -12.076 1.344 1.00 89.12 84 GLY A O 1
ATOM 699 N N . ASP A 1 85 ? -3.352 -11.507 3.411 1.00 90.31 85 ASP A N 1
ATOM 700 C CA . ASP A 1 85 ? -4.770 -11.337 3.092 1.00 90.31 85 ASP A CA 1
ATOM 701 C C . ASP A 1 85 ? -4.996 -9.944 2.484 1.00 90.31 85 ASP A C 1
ATOM 703 O O . ASP A 1 85 ? -5.430 -8.978 3.120 1.00 90.31 85 ASP A O 1
ATOM 707 N N . TYR A 1 86 ? -4.606 -9.819 1.220 1.00 94.88 86 TYR A N 1
ATOM 708 C CA . TYR A 1 86 ? -4.588 -8.539 0.525 1.00 94.88 86 TYR A CA 1
ATOM 709 C C . TYR A 1 86 ? -5.989 -7.975 0.271 1.00 94.88 86 TYR A C 1
ATOM 711 O O . TYR A 1 86 ? -6.156 -6.754 0.274 1.00 94.88 86 TYR A O 1
ATOM 719 N N . GLN A 1 87 ? -6.996 -8.831 0.084 1.00 94.00 87 GLN A N 1
ATOM 720 C CA . GLN A 1 87 ? -8.353 -8.381 -0.212 1.00 94.00 87 GLN A CA 1
ATOM 721 C C . GLN A 1 87 ? -8.998 -7.729 1.018 1.00 94.00 87 GLN A C 1
ATOM 723 O O . GLN A 1 87 ? -9.448 -6.585 0.928 1.00 94.00 87 GLN A O 1
ATOM 728 N N . SER A 1 88 ? -8.927 -8.370 2.189 1.00 92.12 88 SER A N 1
ATOM 729 C CA . SER A 1 88 ? -9.427 -7.770 3.434 1.00 92.12 88 SER A CA 1
ATOM 730 C C . SER A 1 88 ? -8.653 -6.505 3.817 1.00 92.12 88 SER A C 1
ATOM 732 O O . SER A 1 88 ? -9.230 -5.549 4.346 1.00 92.12 88 SER A O 1
ATOM 734 N N . ALA A 1 89 ? -7.347 -6.451 3.521 1.00 96.25 89 ALA A N 1
ATOM 735 C CA . ALA A 1 89 ? -6.542 -5.248 3.725 1.00 96.25 89 ALA A CA 1
ATOM 736 C C . ALA A 1 89 ? -7.064 -4.067 2.892 1.00 96.25 89 ALA A C 1
ATOM 738 O O . ALA A 1 89 ? -7.255 -2.967 3.417 1.00 96.25 89 ALA A O 1
ATOM 739 N N . ILE A 1 90 ? -7.347 -4.301 1.608 1.00 97.44 90 ILE A N 1
ATOM 740 C CA . ILE A 1 90 ? -7.938 -3.309 0.703 1.00 97.44 90 ILE A CA 1
ATOM 741 C C . ILE A 1 90 ? -9.298 -2.836 1.219 1.00 97.44 90 ILE A C 1
ATOM 743 O O . ILE A 1 90 ? -9.537 -1.628 1.259 1.00 97.44 90 ILE A O 1
ATOM 747 N N . ASP A 1 91 ? -10.162 -3.743 1.668 1.00 96.19 91 ASP A N 1
ATOM 748 C CA . ASP A 1 91 ? -11.485 -3.387 2.190 1.00 96.19 91 ASP A CA 1
ATOM 749 C C . ASP A 1 91 ? -11.378 -2.510 3.450 1.00 96.19 91 ASP A C 1
ATOM 751 O O . ASP A 1 91 ? -12.112 -1.526 3.615 1.00 96.19 91 ASP A O 1
ATOM 755 N N . CYS A 1 92 ? -10.399 -2.784 4.318 1.00 96.12 92 CYS A N 1
ATOM 756 C CA . CYS A 1 92 ? -10.079 -1.923 5.458 1.00 96.12 92 CYS A CA 1
ATOM 757 C C . CYS A 1 92 ? -9.653 -0.513 5.015 1.00 96.12 92 CYS A C 1
ATOM 759 O O . CYS A 1 92 ? -10.122 0.476 5.580 1.00 96.12 92 CYS A O 1
ATOM 761 N N . TYR A 1 93 ? -8.814 -0.391 3.985 1.00 97.62 93 TYR A N 1
ATOM 762 C CA . TYR A 1 93 ? -8.388 0.913 3.467 1.00 97.62 93 TYR A CA 1
ATOM 763 C C . TYR A 1 93 ? -9.529 1.684 2.793 1.00 97.62 93 TYR A C 1
ATOM 765 O O . TYR A 1 93 ? -9.697 2.874 3.066 1.00 97.62 93 TYR A O 1
ATOM 773 N N . ILE A 1 94 ? -10.351 1.024 1.973 1.00 96.81 94 ILE A N 1
ATOM 774 C CA . ILE A 1 94 ? -11.510 1.635 1.301 1.00 96.81 94 ILE A CA 1
ATOM 775 C C . ILE A 1 94 ? -12.517 2.150 2.331 1.00 96.81 94 ILE A C 1
ATOM 777 O O . ILE A 1 94 ? -12.993 3.283 2.226 1.00 96.81 94 ILE A O 1
ATOM 781 N N . THR A 1 95 ? -12.820 1.342 3.350 1.00 93.81 95 THR A N 1
ATOM 782 C CA . THR A 1 95 ? -13.746 1.744 4.418 1.00 93.81 95 THR A CA 1
ATOM 783 C C . THR A 1 95 ? -13.241 2.968 5.176 1.00 93.81 95 THR A C 1
ATOM 785 O O . THR A 1 95 ? -14.019 3.897 5.378 1.00 93.81 95 THR A O 1
ATOM 788 N N . SER A 1 96 ? -11.946 3.046 5.503 1.00 94.94 96 SER A N 1
ATOM 789 C CA . SER A 1 96 ? -11.356 4.265 6.077 1.00 94.94 96 SER A CA 1
ATOM 790 C C . SER A 1 96 ? -11.478 5.469 5.139 1.00 94.94 96 SER A C 1
ATOM 792 O O . SER A 1 96 ? -11.912 6.542 5.560 1.00 94.94 96 SER A O 1
ATOM 794 N N . LEU A 1 97 ? -11.128 5.304 3.858 1.00 94.75 97 LEU A N 1
ATOM 795 C CA . LEU A 1 97 ? -11.149 6.387 2.870 1.00 94.75 97 LEU A CA 1
ATOM 796 C C . LEU A 1 97 ? -12.551 6.965 2.668 1.00 94.75 97 LEU A C 1
ATOM 798 O O . LEU A 1 97 ? -12.677 8.181 2.538 1.00 94.75 97 LEU A O 1
ATOM 802 N N . LYS A 1 98 ? -13.604 6.139 2.717 1.00 93.38 98 LYS A N 1
ATOM 803 C CA . LYS A 1 98 ? -15.005 6.576 2.579 1.00 93.38 98 LYS A CA 1
ATOM 804 C C . LYS A 1 98 ? -15.364 7.730 3.523 1.00 93.38 98 LYS A C 1
ATOM 806 O O . LYS A 1 98 ? -16.119 8.617 3.132 1.00 93.38 98 LYS A O 1
ATOM 811 N N . HIS A 1 99 ? -14.818 7.729 4.738 1.00 89.38 99 HIS A N 1
ATOM 812 C CA . HIS A 1 99 ? -15.123 8.731 5.759 1.00 89.38 99 HIS A CA 1
ATOM 813 C C . HIS A 1 99 ? -14.256 9.991 5.662 1.00 89.38 99 HIS A C 1
ATOM 815 O O . HIS A 1 99 ? -14.713 11.074 6.014 1.00 89.38 99 HIS A O 1
ATOM 821 N N . ILE A 1 100 ? -13.020 9.869 5.171 1.00 92.44 100 ILE A N 1
ATOM 822 C CA . ILE A 1 100 ? -12.038 10.967 5.190 1.00 92.44 100 ILE A CA 1
ATOM 823 C C . ILE A 1 100 ? -11.820 11.622 3.826 1.00 92.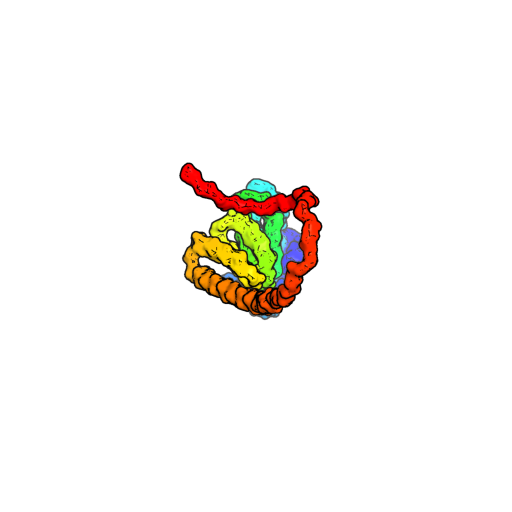44 100 ILE A C 1
ATOM 825 O O . ILE A 1 100 ? -11.186 12.671 3.760 1.00 92.44 100 ILE A O 1
ATOM 829 N N . ASN A 1 101 ? -12.332 11.044 2.732 1.00 88.62 101 ASN A N 1
ATOM 830 C CA . ASN A 1 101 ? -12.018 11.489 1.370 1.00 88.62 101 ASN A CA 1
ATOM 831 C C . ASN A 1 101 ? -12.314 12.981 1.127 1.00 88.62 101 ASN A C 1
ATOM 833 O O . ASN A 1 101 ? -11.557 13.640 0.411 1.00 88.62 101 ASN A O 1
ATOM 837 N N . TYR A 1 102 ? -13.385 13.492 1.741 1.00 88.44 102 TYR A N 1
ATOM 838 C CA . TYR A 1 102 ? -13.898 14.857 1.573 1.00 88.44 102 TYR A CA 1
ATOM 839 C C . TYR A 1 102 ? -13.295 15.872 2.554 1.00 88.44 102 TYR A C 1
ATOM 841 O O . TYR A 1 102 ? -13.485 17.077 2.387 1.00 88.44 102 TYR A O 1
ATOM 849 N N . ILE A 1 103 ? -12.578 15.408 3.581 1.00 88.50 103 ILE A N 1
ATOM 850 C CA . ILE A 1 103 ? -12.066 16.262 4.653 1.00 88.50 103 ILE A CA 1
ATOM 851 C C . ILE A 1 103 ? -10.669 16.760 4.272 1.00 88.50 103 ILE A C 1
ATOM 853 O O . ILE A 1 103 ? -9.785 15.975 3.938 1.00 88.50 103 ILE A O 1
ATOM 857 N N . LYS A 1 104 ? -10.463 18.082 4.323 1.00 88.56 104 LYS A N 1
ATOM 858 C CA . LYS A 1 104 ? -9.227 18.745 3.863 1.00 88.56 104 LYS A CA 1
ATOM 859 C C . LYS A 1 104 ? -8.281 19.174 4.988 1.00 88.56 104 LYS A C 1
ATOM 861 O O . LYS A 1 104 ? -7.343 19.926 4.740 1.00 88.56 104 LYS A O 1
ATOM 866 N N . THR A 1 105 ? -8.512 18.745 6.227 1.00 90.50 105 THR A N 1
ATOM 867 C CA . THR A 1 105 ? -7.615 19.123 7.326 1.00 90.50 105 THR A CA 1
ATOM 868 C C . THR A 1 105 ? -6.238 18.480 7.143 1.00 90.50 105 THR A C 1
ATOM 870 O O . THR A 1 105 ? -6.172 17.305 6.775 1.00 90.50 105 THR A O 1
ATOM 873 N N . PRO A 1 106 ? -5.129 19.195 7.427 1.00 91.12 106 PRO A N 1
ATOM 874 C CA . PRO A 1 106 ? -3.779 18.693 7.157 1.00 91.12 106 PRO A CA 1
ATOM 875 C C . PRO A 1 106 ? -3.517 17.296 7.736 1.00 91.12 106 PRO A C 1
ATOM 877 O O . PRO A 1 106 ? -3.009 16.419 7.047 1.00 91.12 106 PRO A O 1
ATOM 880 N N . LYS A 1 107 ? -3.955 17.047 8.977 1.00 91.81 107 LYS A N 1
ATOM 881 C CA . LYS A 1 107 ? -3.797 15.758 9.669 1.00 91.81 107 LYS A CA 1
ATOM 882 C C . LYS A 1 107 ? -4.509 14.600 8.950 1.00 91.81 107 LYS A C 1
ATOM 884 O O . LYS A 1 107 ? -3.930 13.525 8.791 1.00 91.81 107 LYS A O 1
ATOM 889 N N . LEU A 1 108 ? -5.743 14.811 8.485 1.00 92.94 108 LEU A N 1
ATOM 890 C CA . LEU A 1 108 ? -6.510 13.791 7.758 1.00 92.94 108 LEU A CA 1
ATOM 891 C C . LEU A 1 108 ? -6.037 13.627 6.312 1.00 92.94 108 LEU A C 1
ATOM 893 O O . LEU A 1 108 ? -6.070 12.514 5.792 1.00 92.94 108 LEU A O 1
ATOM 897 N N . VAL A 1 109 ? -5.540 14.694 5.685 1.00 92.44 109 VAL A N 1
ATOM 898 C CA . VAL A 1 109 ? -4.905 14.632 4.362 1.00 92.44 109 VAL A CA 1
ATOM 899 C C . VAL A 1 109 ? -3.649 13.760 4.417 1.00 92.44 109 VAL A C 1
ATOM 901 O O . VAL A 1 109 ? -3.525 12.830 3.621 1.00 92.44 109 VAL A O 1
ATOM 904 N N . THR A 1 110 ? -2.782 13.957 5.413 1.00 92.81 110 THR A N 1
ATOM 905 C CA . THR A 1 110 ? -1.611 13.091 5.625 1.00 92.81 110 THR A CA 1
ATOM 906 C C . THR A 1 110 ? -2.025 11.635 5.851 1.00 92.81 110 THR A C 1
ATOM 908 O O . THR A 1 110 ? -1.452 10.725 5.250 1.00 92.81 110 THR A O 1
ATOM 911 N N . LEU A 1 111 ? -3.062 11.384 6.662 1.00 95.12 111 LEU A N 1
ATOM 912 C CA . LEU A 1 111 ? -3.589 10.030 6.867 1.00 95.12 111 LEU A CA 1
ATOM 913 C C . LEU A 1 111 ? -4.112 9.411 5.561 1.00 95.12 111 LEU A C 1
ATOM 915 O O . LEU A 1 111 ? -3.824 8.249 5.275 1.00 95.12 111 LEU A O 1
ATOM 919 N N . LYS A 1 112 ? -4.837 10.184 4.748 1.00 94.75 112 LYS A N 1
ATOM 920 C CA . LYS A 1 112 ? -5.334 9.770 3.430 1.00 94.75 112 LYS A CA 1
ATOM 921 C C . LYS A 1 112 ? -4.185 9.361 2.509 1.00 94.75 112 LYS A C 1
ATOM 923 O O . LYS A 1 112 ? -4.276 8.318 1.867 1.00 94.75 112 LYS A O 1
ATOM 928 N N . HIS A 1 113 ? -3.089 10.120 2.474 1.00 93.56 113 HIS A N 1
ATOM 929 C CA . HIS A 1 113 ? -1.904 9.766 1.682 1.00 93.56 113 HIS A CA 1
ATOM 930 C C . HIS A 1 113 ? -1.249 8.476 2.160 1.00 93.56 113 HIS A C 1
ATOM 932 O O . HIS A 1 113 ? -0.882 7.639 1.338 1.00 93.56 113 HIS A O 1
ATOM 938 N N . ILE A 1 114 ? -1.138 8.283 3.477 1.00 94.50 114 ILE A N 1
ATOM 939 C CA . ILE A 1 114 ? -0.617 7.038 4.056 1.00 94.50 114 ILE A CA 1
ATOM 940 C C . ILE A 1 114 ? -1.501 5.854 3.642 1.00 94.50 114 ILE A C 1
ATOM 942 O O . ILE A 1 114 ? -0.978 4.824 3.218 1.00 94.50 114 ILE A O 1
ATOM 946 N N . ILE A 1 115 ? -2.828 5.995 3.722 1.00 96.62 115 ILE A N 1
ATOM 947 C CA . ILE A 1 115 ? -3.766 4.928 3.350 1.00 96.62 115 ILE A CA 1
ATOM 948 C C . ILE A 1 115 ? -3.689 4.619 1.850 1.00 96.62 115 ILE A C 1
ATOM 950 O O . ILE A 1 115 ? -3.580 3.449 1.495 1.00 96.62 115 ILE A O 1
ATOM 954 N N . HIS A 1 116 ? -3.674 5.626 0.970 1.00 96.69 116 HIS A N 1
ATOM 955 C CA . HIS A 1 116 ? -3.494 5.404 -0.470 1.00 96.69 116 HIS A CA 1
ATOM 956 C C . HIS A 1 116 ? -2.169 4.710 -0.784 1.00 96.69 116 HIS A C 1
ATOM 958 O O . HIS A 1 116 ? -2.154 3.757 -1.557 1.00 96.69 116 HIS A O 1
ATOM 964 N N . ASN A 1 117 ? -1.073 5.121 -0.143 1.00 95.69 117 ASN A N 1
ATOM 965 C CA . ASN A 1 117 ? 0.219 4.463 -0.297 1.00 95.69 117 ASN A CA 1
ATOM 966 C C . ASN A 1 117 ? 0.165 2.992 0.138 1.00 95.69 117 ASN A C 1
ATOM 968 O O . ASN A 1 117 ? 0.680 2.127 -0.571 1.00 95.69 117 ASN A O 1
ATOM 972 N N . ASN A 1 118 ? -0.425 2.686 1.294 1.00 96.31 118 ASN A N 1
ATOM 973 C CA . ASN A 1 118 ? -0.539 1.306 1.769 1.00 96.31 118 ASN A CA 1
ATOM 974 C C . ASN A 1 118 ? -1.424 0.471 0.839 1.00 96.31 118 ASN A C 1
ATOM 976 O O . ASN A 1 118 ? -1.019 -0.616 0.442 1.00 96.31 118 ASN A O 1
ATOM 980 N N . MET A 1 119 ? -2.562 1.015 0.404 1.00 97.50 119 MET A N 1
ATOM 981 C CA . MET A 1 119 ? -3.451 0.351 -0.546 1.00 97.50 119 MET A CA 1
ATOM 982 C C . MET A 1 119 ? -2.774 0.112 -1.901 1.00 97.50 119 MET A C 1
ATOM 984 O O . MET A 1 119 ? -2.897 -0.978 -2.451 1.00 97.50 119 MET A O 1
ATOM 988 N N . ALA A 1 120 ? -2.002 1.075 -2.413 1.00 97.75 120 ALA A N 1
ATOM 989 C CA . ALA A 1 120 ? -1.213 0.908 -3.632 1.00 97.75 120 ALA A CA 1
ATOM 990 C C . ALA A 1 120 ? -0.189 -0.223 -3.488 1.00 97.75 120 ALA A C 1
ATOM 992 O O . ALA A 1 120 ? -0.067 -1.065 -4.370 1.00 97.75 120 ALA A O 1
ATOM 993 N N . PHE A 1 121 ? 0.506 -0.300 -2.351 1.00 97.06 121 PHE A N 1
ATOM 994 C CA . PHE A 1 121 ? 1.433 -1.399 -2.080 1.00 97.06 121 PHE A CA 1
ATOM 995 C C . PHE A 1 121 ? 0.729 -2.759 -2.021 1.00 97.06 121 PHE A C 1
ATOM 997 O O . PHE A 1 121 ? 1.235 -3.734 -2.572 1.00 97.06 121 PHE A O 1
ATOM 1004 N N . THR A 1 122 ? -0.459 -2.830 -1.423 1.00 97.69 122 THR A N 1
ATOM 1005 C CA . THR A 1 122 ? -1.278 -4.049 -1.422 1.00 97.69 122 THR A CA 1
ATOM 1006 C C . THR A 1 122 ? -1.715 -4.446 -2.837 1.00 97.69 122 THR A C 1
ATOM 1008 O O . THR A 1 122 ? -1.605 -5.613 -3.203 1.00 97.69 122 THR A O 1
ATOM 1011 N N . ARG A 1 123 ? -2.123 -3.487 -3.677 1.00 97.88 123 ARG A N 1
ATOM 1012 C CA . ARG A 1 123 ? -2.453 -3.724 -5.096 1.00 97.88 123 ARG A CA 1
ATOM 1013 C C . ARG A 1 123 ? -1.238 -4.195 -5.904 1.00 97.88 123 ARG A C 1
ATOM 1015 O O . ARG A 1 123 ? -1.371 -5.097 -6.725 1.00 97.88 123 ARG A O 1
ATOM 1022 N N . ILE A 1 124 ? -0.043 -3.668 -5.618 1.00 97.94 124 ILE A N 1
ATOM 1023 C CA . ILE A 1 124 ? 1.223 -4.153 -6.195 1.00 97.94 124 ILE A CA 1
ATOM 1024 C C . ILE A 1 124 ? 1.456 -5.628 -5.844 1.00 97.94 124 ILE A C 1
ATOM 1026 O O . ILE A 1 124 ? 1.836 -6.406 -6.714 1.00 97.94 124 ILE A O 1
ATOM 1030 N N . LYS A 1 125 ? 1.196 -6.044 -4.596 1.00 97.19 125 LYS A N 1
ATOM 1031 C CA . LYS A 1 125 ? 1.315 -7.458 -4.192 1.00 97.19 125 LYS A CA 1
ATOM 1032 C C . LYS A 1 125 ? 0.346 -8.376 -4.940 1.00 97.19 125 LYS A C 1
ATOM 1034 O O . LYS A 1 125 ? 0.700 -9.516 -5.220 1.00 97.19 125 LYS A O 1
ATOM 1039 N N . LEU A 1 126 ? -0.818 -7.858 -5.326 1.00 96.94 126 LEU A N 1
ATOM 1040 C CA . LEU A 1 126 ? -1.788 -8.537 -6.190 1.00 96.94 126 LEU A CA 1
ATOM 1041 C C . LEU A 1 126 ? -1.467 -8.438 -7.694 1.00 96.94 126 LEU A C 1
ATOM 1043 O O . LEU A 1 126 ? -2.235 -8.947 -8.505 1.00 96.94 126 LEU A O 1
ATOM 1047 N N . LYS A 1 127 ? -0.352 -7.800 -8.080 1.00 97.12 127 LYS A N 1
ATOM 1048 C CA . LYS A 1 127 ? 0.030 -7.506 -9.476 1.00 97.12 127 LYS A CA 1
ATOM 1049 C C . LYS A 1 127 ? -0.979 -6.631 -10.234 1.00 97.12 127 LYS A C 1
ATOM 1051 O O . LYS A 1 127 ? -0.989 -6.588 -11.461 1.00 97.12 127 LYS A O 1
ATOM 1056 N N . GLU A 1 128 ? -1.816 -5.886 -9.519 1.00 97.69 128 GLU A N 1
ATOM 1057 C CA . GLU A 1 128 ? -2.778 -4.943 -10.097 1.00 97.69 128 GLU A CA 1
ATOM 1058 C C . GLU A 1 128 ? -2.123 -3.568 -10.310 1.00 97.69 128 GLU A C 1
ATOM 1060 O O . GLU A 1 128 ? -2.503 -2.567 -9.697 1.00 97.69 128 GLU A O 1
ATOM 1065 N N . TYR A 1 129 ? -1.101 -3.520 -11.168 1.00 98.12 129 TYR A N 1
ATOM 1066 C CA . TYR A 1 129 ? -0.218 -2.357 -11.311 1.00 98.12 129 TYR A CA 1
ATOM 1067 C C . TYR A 1 129 ? -0.938 -1.083 -11.771 1.00 98.12 129 TYR A C 1
ATOM 1069 O O . TYR A 1 129 ? -0.670 -0.016 -11.227 1.00 98.12 129 TYR A O 1
ATOM 1077 N N . ALA A 1 130 ? -1.898 -1.186 -12.696 1.00 97.25 130 ALA A N 1
ATOM 1078 C CA . ALA A 1 130 ? -2.672 -0.035 -13.173 1.00 97.25 130 ALA A CA 1
ATOM 1079 C C . ALA A 1 130 ? -3.466 0.642 -12.039 1.00 97.25 130 ALA A C 1
ATOM 1081 O O . ALA A 1 130 ? -3.345 1.840 -11.820 1.00 97.25 130 ALA A O 1
ATOM 1082 N N . LYS A 1 131 ? -4.182 -0.146 -11.223 1.00 97.25 131 LYS A N 1
ATOM 1083 C CA . LYS A 1 131 ? -4.917 0.381 -10.059 1.00 97.25 131 LYS A 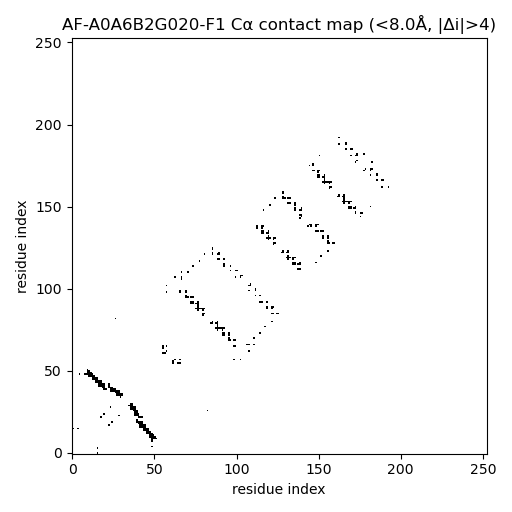CA 1
ATOM 1084 C C . LYS A 1 131 ? -3.976 0.985 -9.016 1.00 97.25 131 LYS A C 1
ATOM 1086 O O . LYS A 1 131 ? -4.347 1.915 -8.308 1.00 97.25 131 LYS A O 1
ATOM 1091 N N . ALA A 1 132 ? -2.771 0.429 -8.865 1.00 98.06 132 ALA A N 1
ATOM 1092 C CA . ALA A 1 132 ? -1.772 0.985 -7.961 1.00 98.06 132 ALA A CA 1
ATOM 1093 C C . ALA A 1 132 ? -1.255 2.347 -8.449 1.00 98.06 132 ALA A C 1
ATOM 1095 O O . ALA A 1 132 ? -1.058 3.232 -7.619 1.00 98.06 132 ALA A O 1
ATOM 1096 N N . ILE A 1 133 ? -1.074 2.526 -9.763 1.00 98.12 133 ILE A N 1
ATOM 1097 C CA . ILE A 1 133 ? -0.676 3.801 -10.380 1.00 98.12 133 ILE A CA 1
ATOM 1098 C C . ILE A 1 133 ? -1.690 4.898 -10.044 1.00 98.12 133 ILE A C 1
ATOM 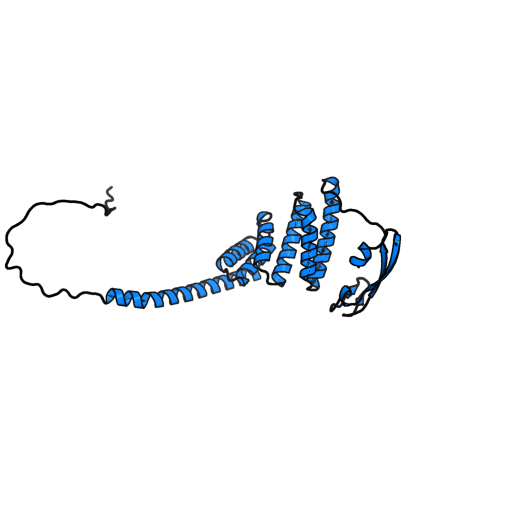1100 O O . ILE A 1 133 ? -1.283 5.905 -9.469 1.00 98.12 133 ILE A O 1
ATOM 1104 N N . ASP A 1 134 ? -2.989 4.660 -10.259 1.00 97.38 134 ASP A N 1
ATOM 1105 C CA . ASP A 1 134 ? -4.048 5.643 -9.966 1.00 97.38 134 ASP A CA 1
ATOM 1106 C C . ASP A 1 134 ? -3.959 6.170 -8.521 1.00 97.38 134 ASP A C 1
ATOM 1108 O O . ASP A 1 134 ? -4.063 7.366 -8.244 1.00 97.38 134 ASP A O 1
ATOM 1112 N N . LEU A 1 135 ? -3.715 5.270 -7.565 1.00 97.00 135 LEU A N 1
ATOM 1113 C CA . LEU A 1 135 ? -3.597 5.618 -6.147 1.00 97.00 135 LEU A CA 1
ATOM 1114 C C . LEU A 1 135 ? -2.330 6.416 -5.837 1.00 97.00 135 LEU A C 1
ATOM 1116 O O . LEU A 1 135 ? -2.355 7.313 -4.991 1.00 97.00 135 LEU A O 1
ATOM 1120 N N . LEU A 1 136 ? -1.219 6.081 -6.489 1.00 97.69 136 LEU A N 1
ATOM 1121 C CA . LEU A 1 136 ? 0.062 6.760 -6.309 1.00 97.69 136 LEU A CA 1
ATOM 1122 C C . LEU A 1 136 ? 0.037 8.159 -6.922 1.00 97.69 136 LEU A C 1
ATOM 1124 O O . LEU A 1 136 ? 0.562 9.088 -6.313 1.00 97.69 136 LEU A O 1
ATOM 1128 N N . GLU A 1 137 ? -0.622 8.341 -8.064 1.00 96.25 137 GLU A N 1
ATOM 1129 C CA . GLU A 1 137 ? -0.823 9.655 -8.679 1.00 96.25 137 GLU A CA 1
ATOM 1130 C C . GLU A 1 137 ? -1.648 10.577 -7.776 1.00 96.25 137 GLU A C 1
ATOM 1132 O O . GLU A 1 137 ? -1.297 11.746 -7.598 1.00 96.25 137 GLU A O 1
ATOM 1137 N N . VAL A 1 138 ? -2.670 10.049 -7.092 1.00 94.06 138 VAL A N 1
ATOM 1138 C CA . VAL A 1 138 ? -3.414 10.815 -6.078 1.00 94.06 138 VAL A CA 1
ATOM 1139 C C . VAL A 1 138 ? -2.499 11.265 -4.935 1.00 94.06 138 VAL A C 1
ATOM 1141 O O . VAL A 1 138 ? -2.599 12.411 -4.496 1.00 94.06 138 VAL A O 1
ATOM 1144 N N . VAL A 1 139 ? -1.587 10.413 -4.456 1.00 95.31 139 VAL A N 1
ATOM 1145 C CA . VAL A 1 139 ? -0.606 10.808 -3.427 1.00 95.31 139 VAL A CA 1
ATOM 1146 C C . VAL A 1 139 ? 0.327 11.895 -3.959 1.00 95.31 139 VAL A C 1
ATOM 1148 O O . VAL A 1 139 ? 0.488 12.927 -3.312 1.00 95.31 139 VAL A O 1
ATOM 1151 N N . LEU A 1 140 ? 0.901 11.697 -5.144 1.00 95.94 140 LEU A N 1
ATOM 1152 C CA . LEU A 1 140 ? 1.890 12.596 -5.741 1.00 95.94 140 LEU A CA 1
ATOM 1153 C C . LEU A 1 140 ? 1.309 13.945 -6.173 1.00 95.94 140 LEU A C 1
ATOM 1155 O O . LEU A 1 140 ? 2.024 14.942 -6.153 1.00 95.94 140 LEU A O 1
ATOM 1159 N N . SER A 1 141 ? 0.016 14.004 -6.499 1.00 93.56 141 SER A N 1
ATOM 1160 C CA . SER A 1 141 ? -0.686 15.269 -6.755 1.00 93.56 141 SER A CA 1
ATOM 1161 C C . SER A 1 141 ? -0.723 16.181 -5.525 1.00 93.56 141 SER A C 1
ATOM 1163 O O . SER A 1 141 ? -0.788 17.400 -5.655 1.00 93.56 141 SER A O 1
ATOM 1165 N N . SER A 1 142 ? -0.674 15.593 -4.327 1.00 90.00 142 SER A N 1
ATOM 1166 C CA . SER A 1 142 ? -0.731 16.319 -3.059 1.00 90.00 142 SER A CA 1
ATOM 1167 C C . SER A 1 142 ? 0.638 16.470 -2.394 1.00 90.00 142 SER A C 1
ATOM 1169 O O . SER A 1 142 ? 0.912 17.502 -1.791 1.00 90.00 142 SER A O 1
ATOM 1171 N N . ASP A 1 143 ? 1.488 15.447 -2.493 1.00 90.94 143 ASP A N 1
ATOM 1172 C CA . ASP A 1 143 ? 2.866 15.436 -1.999 1.00 90.94 143 ASP A CA 1
ATOM 1173 C C . ASP A 1 143 ? 3.824 15.016 -3.132 1.00 90.94 143 ASP A C 1
ATOM 1175 O O . ASP A 1 143 ? 4.217 13.846 -3.235 1.00 90.94 143 ASP A O 1
ATOM 1179 N N . PRO A 1 144 ? 4.233 15.966 -3.997 1.00 94.50 144 PRO A N 1
ATOM 1180 C CA . PRO A 1 144 ? 5.119 15.687 -5.129 1.00 94.50 144 PRO A CA 1
ATOM 1181 C C . PRO A 1 144 ? 6.533 15.252 -4.726 1.00 94.50 144 PRO A C 1
ATOM 1183 O O . PRO A 1 144 ? 7.306 14.810 -5.582 1.00 94.50 144 PRO A O 1
ATOM 1186 N N . ASN A 1 145 ? 6.897 15.397 -3.449 1.00 93.75 145 ASN A N 1
ATOM 1187 C CA . ASN A 1 145 ? 8.207 15.039 -2.911 1.00 93.75 145 ASN A CA 1
ATOM 1188 C C . ASN A 1 145 ? 8.176 13.699 -2.157 1.00 93.75 145 ASN A C 1
ATOM 1190 O O . ASN A 1 145 ? 9.170 13.310 -1.539 1.00 93.75 145 ASN A O 1
ATOM 1194 N N . ASN A 1 146 ? 7.074 12.949 -2.244 1.00 93.38 146 ASN A N 1
ATOM 1195 C CA . ASN A 1 146 ? 6.962 11.639 -1.623 1.00 93.38 146 ASN A CA 1
ATOM 1196 C C . ASN A 1 146 ? 7.848 10.597 -2.323 1.00 93.38 146 ASN A C 1
ATOM 1198 O O . ASN A 1 146 ? 7.445 9.943 -3.288 1.00 93.38 146 ASN A O 1
ATOM 1202 N N . TRP A 1 147 ? 9.063 10.399 -1.811 1.00 94.25 147 TRP A N 1
ATOM 1203 C CA . TRP A 1 147 ? 10.021 9.453 -2.392 1.00 94.25 147 TRP A CA 1
ATOM 1204 C C . TRP A 1 147 ? 9.469 8.021 -2.499 1.00 94.25 147 TRP A C 1
ATOM 1206 O O . TRP A 1 147 ? 9.651 7.364 -3.523 1.00 94.25 147 TRP A O 1
ATOM 1216 N N . LYS A 1 148 ? 8.744 7.537 -1.476 1.00 92.69 148 LYS A N 1
ATOM 1217 C CA . LYS A 1 148 ? 8.183 6.173 -1.476 1.00 92.69 148 LYS A CA 1
ATOM 1218 C C . LYS A 1 148 ? 7.139 5.987 -2.577 1.00 92.69 148 LYS A C 1
ATOM 1220 O O . LYS A 1 148 ? 7.101 4.920 -3.186 1.00 92.69 148 LYS A O 1
ATOM 1225 N N . ALA A 1 149 ? 6.309 7.000 -2.829 1.00 95.88 149 ALA A N 1
ATOM 1226 C CA . ALA A 1 149 ? 5.313 6.946 -3.891 1.00 95.88 149 ALA A CA 1
ATOM 1227 C C . ALA A 1 149 ? 5.978 6.909 -5.276 1.00 95.88 149 ALA A C 1
ATOM 1229 O O . ALA A 1 149 ? 5.627 6.052 -6.082 1.00 95.88 149 ALA A O 1
ATOM 1230 N N . TRP A 1 150 ? 7.005 7.735 -5.520 1.00 96.62 150 TRP A N 1
ATOM 1231 C CA . TRP A 1 150 ? 7.769 7.702 -6.776 1.00 96.62 150 TRP A CA 1
ATOM 1232 C C . TRP A 1 150 ? 8.458 6.359 -7.031 1.00 96.62 150 TRP A C 1
ATOM 1234 O O . TRP A 1 150 ? 8.411 5.856 -8.150 1.00 96.62 150 TRP A O 1
ATOM 1244 N N . MET A 1 151 ? 9.063 5.754 -6.003 1.00 95.75 151 MET A N 1
ATOM 1245 C CA . MET A 1 151 ? 9.692 4.430 -6.119 1.00 95.75 151 MET A CA 1
ATOM 1246 C C . MET A 1 151 ? 8.677 3.343 -6.482 1.00 95.75 151 MET A C 1
ATOM 1248 O O . MET A 1 151 ? 8.937 2.510 -7.347 1.00 95.75 151 MET A O 1
ATOM 1252 N N . ARG A 1 152 ? 7.501 3.359 -5.846 1.00 96.44 152 ARG A N 1
ATOM 1253 C CA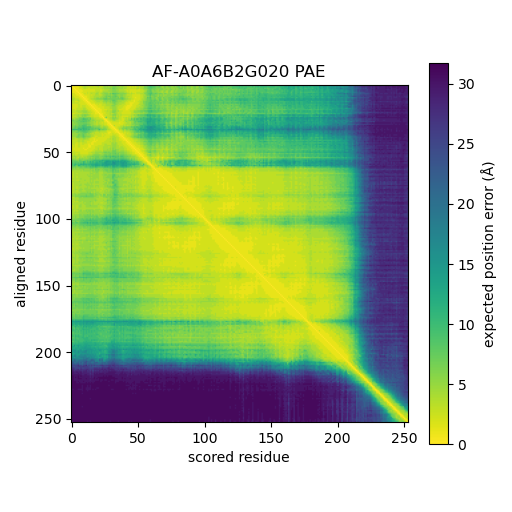 . ARG A 1 152 ? 6.418 2.414 -6.155 1.00 96.44 152 ARG A CA 1
ATOM 1254 C C . ARG A 1 152 ? 5.844 2.645 -7.549 1.00 96.44 152 ARG A C 1
ATOM 1256 O O . ARG A 1 152 ? 5.551 1.676 -8.237 1.00 96.44 152 ARG A O 1
ATOM 1263 N N . LEU A 1 153 ? 5.723 3.903 -7.971 1.00 97.12 153 LEU A N 1
ATOM 1264 C CA . LEU A 1 153 ? 5.205 4.262 -9.287 1.00 97.12 153 LEU A CA 1
ATOM 1265 C C . LEU A 1 153 ? 6.160 3.807 -10.396 1.00 97.12 153 LEU A C 1
ATOM 1267 O O . LEU A 1 153 ? 5.725 3.190 -11.364 1.00 97.12 153 LEU A O 1
ATOM 1271 N N . TRP A 1 154 ? 7.465 4.030 -10.208 1.00 96.56 154 TRP A N 1
ATOM 1272 C CA . TRP A 1 154 ? 8.499 3.465 -11.074 1.00 96.56 154 TRP A CA 1
ATOM 1273 C C . TRP A 1 154 ? 8.361 1.941 -11.169 1.00 96.56 154 TRP A C 1
ATOM 1275 O O . TRP A 1 154 ? 8.261 1.425 -12.280 1.00 96.56 154 TRP A O 1
ATOM 1285 N N . PHE A 1 155 ? 8.290 1.236 -10.036 1.00 96.12 155 PHE A N 1
ATOM 1286 C CA . PHE A 1 155 ? 8.131 -0.220 -10.032 1.00 96.12 155 PHE A CA 1
ATOM 1287 C C . PHE A 1 155 ? 6.904 -0.674 -10.844 1.00 96.12 155 PHE A C 1
ATOM 1289 O O . PHE A 1 155 ? 7.025 -1.558 -11.687 1.00 96.12 155 PHE A O 1
ATOM 1296 N N . CYS A 1 156 ? 5.743 -0.034 -10.662 1.00 97.75 156 CYS A N 1
ATOM 1297 C CA . CYS A 1 156 ? 4.540 -0.353 -11.436 1.00 97.75 156 CYS A CA 1
ATOM 1298 C C . CYS A 1 156 ? 4.733 -0.166 -12.948 1.00 97.75 156 CYS A C 1
ATOM 1300 O O . CYS A 1 156 ? 4.326 -1.029 -13.722 1.00 97.75 156 CYS A O 1
ATOM 1302 N N . TYR A 1 157 ? 5.349 0.939 -13.381 1.00 97.69 157 TYR A N 1
ATOM 1303 C CA . TYR A 1 157 ? 5.596 1.187 -14.806 1.00 97.69 157 TYR A CA 1
ATOM 1304 C C . TYR A 1 157 ? 6.612 0.209 -15.408 1.00 97.69 157 TYR A C 1
ATOM 1306 O O . TYR A 1 157 ? 6.457 -0.202 -16.557 1.00 97.69 157 TYR A O 1
ATOM 1314 N N . GLU A 1 158 ? 7.622 -0.208 -14.640 1.00 94.69 158 GLU A N 1
ATOM 1315 C CA . GLU A 1 158 ? 8.585 -1.218 -15.088 1.00 94.69 158 GLU A CA 1
ATOM 1316 C C . GLU A 1 158 ? 7.923 -2.589 -15.288 1.00 94.69 158 GLU A C 1
ATOM 1318 O O . GLU A 1 158 ? 8.167 -3.241 -16.306 1.00 94.69 158 GLU A O 1
ATOM 1323 N N . GLU A 1 159 ? 7.036 -2.990 -14.375 1.00 95.94 159 GLU A N 1
ATOM 1324 C CA . GLU A 1 159 ? 6.249 -4.225 -14.492 1.00 95.94 159 GLU A CA 1
ATOM 1325 C C . GLU A 1 159 ? 5.268 -4.185 -15.675 1.00 95.94 159 GLU A C 1
ATOM 1327 O O . GLU A 1 159 ? 5.061 -5.194 -16.348 1.00 95.94 159 GLU A O 1
ATOM 1332 N N . LEU A 1 160 ? 4.718 -3.010 -15.995 1.00 96.25 160 LEU A N 1
ATOM 1333 C CA . LEU A 1 160 ? 3.897 -2.792 -17.193 1.00 96.25 160 LEU A CA 1
ATOM 1334 C C . LEU A 1 160 ? 4.719 -2.622 -18.483 1.00 96.25 160 LEU A C 1
ATOM 1336 O O . LEU A 1 160 ? 4.144 -2.442 -19.554 1.00 96.25 160 LEU A O 1
ATOM 1340 N N . SER A 1 161 ? 6.052 -2.701 -18.410 1.00 93.88 161 SER A N 1
ATOM 1341 C CA . SER A 1 161 ? 6.980 -2.482 -19.531 1.00 93.88 161 SER A CA 1
ATOM 1342 C C . SER A 1 161 ? 6.901 -1.091 -20.184 1.00 93.88 161 SER A C 1
ATOM 1344 O O . SER A 1 161 ? 7.450 -0.894 -21.269 1.00 93.88 161 SER A O 1
ATOM 1346 N N . ASP A 1 162 ? 6.313 -0.098 -19.511 1.00 95.31 162 ASP A N 1
ATOM 1347 C CA . ASP A 1 162 ? 6.401 1.307 -19.919 1.00 95.31 162 ASP A CA 1
ATOM 1348 C C . ASP A 1 162 ? 7.710 1.910 -19.394 1.00 95.31 162 ASP A C 1
ATOM 1350 O O . ASP A 1 162 ? 7.780 2.587 -18.362 1.00 95.31 162 ASP A O 1
ATOM 1354 N N . LEU A 1 163 ? 8.795 1.623 -20.114 1.00 93.44 163 LEU A N 1
ATOM 1355 C CA . LEU A 1 163 ? 10.137 2.021 -19.695 1.00 93.44 163 LEU A CA 1
ATOM 1356 C C . LEU A 1 163 ? 10.340 3.545 -19.702 1.00 93.44 163 LEU A C 1
ATOM 1358 O O . LEU A 1 163 ? 11.193 4.052 -18.969 1.00 93.44 163 LEU A O 1
ATOM 1362 N N . ASN A 1 164 ? 9.565 4.286 -20.498 1.00 92.69 164 ASN A N 1
ATOM 1363 C CA . ASN A 1 164 ? 9.672 5.741 -20.586 1.00 92.69 164 ASN A CA 1
ATOM 1364 C C . ASN A 1 164 ? 9.136 6.400 -19.312 1.00 92.69 164 ASN A C 1
ATOM 1366 O O . ASN A 1 164 ? 9.832 7.221 -18.701 1.00 92.69 164 ASN A O 1
ATOM 1370 N N . GLN A 1 165 ? 7.937 6.003 -18.874 1.00 95.75 165 GLN A N 1
ATOM 1371 C CA . GLN A 1 165 ? 7.362 6.493 -17.621 1.00 95.75 165 GLN A CA 1
ATOM 1372 C C . GLN A 1 165 ? 8.154 6.000 -16.411 1.00 95.75 165 GLN A C 1
ATOM 1374 O O . GLN A 1 165 ? 8.466 6.792 -15.515 1.00 95.75 165 GLN A O 1
ATOM 1379 N N . ALA A 1 166 ? 8.589 4.736 -16.424 1.00 95.62 166 ALA A N 1
ATOM 1380 C CA . ALA A 1 166 ? 9.485 4.183 -15.411 1.00 95.62 166 ALA A CA 1
ATOM 1381 C C . ALA A 1 166 ? 10.755 5.038 -15.253 1.00 95.62 166 ALA A C 1
ATOM 1383 O O . ALA A 1 166 ? 11.130 5.399 -14.136 1.00 95.62 166 ALA A O 1
ATOM 1384 N N . LEU A 1 167 ? 11.386 5.439 -16.364 1.00 95.25 167 LEU A N 1
ATOM 1385 C CA . LEU A 1 167 ? 12.599 6.258 -16.349 1.00 95.25 167 LEU A CA 1
ATOM 1386 C C . LEU A 1 167 ? 12.346 7.652 -15.767 1.00 95.25 167 LEU A C 1
ATOM 1388 O O . LEU A 1 167 ? 13.186 8.165 -15.023 1.00 95.25 167 LEU A O 1
ATOM 1392 N N . SER A 1 168 ? 11.215 8.270 -16.112 1.00 95.56 168 SER A N 1
ATOM 1393 C CA . SER A 1 168 ? 10.806 9.566 -15.564 1.00 95.56 168 SER A CA 1
ATOM 1394 C C . SER A 1 168 ? 10.633 9.490 -14.044 1.00 95.56 168 SER A C 1
ATOM 1396 O O . SER A 1 168 ? 11.258 10.255 -13.300 1.00 95.56 168 SER A O 1
ATOM 1398 N N . CYS A 1 169 ? 9.883 8.491 -13.573 1.00 95.75 169 CYS A N 1
ATOM 1399 C CA . CYS A 1 169 ? 9.626 8.259 -12.154 1.00 95.75 169 CYS A CA 1
ATOM 1400 C C . CYS A 1 169 ? 10.918 7.973 -11.377 1.00 95.75 169 CYS A C 1
ATOM 1402 O O . CYS A 1 169 ? 11.164 8.585 -10.337 1.00 95.75 169 CYS A O 1
ATOM 1404 N N . ALA A 1 170 ? 11.787 7.106 -11.905 1.00 94.50 170 ALA A N 1
ATOM 1405 C CA . ALA A 1 170 ? 13.067 6.762 -11.289 1.00 94.50 170 ALA A CA 1
ATOM 1406 C C . ALA A 1 170 ? 14.002 7.978 -11.176 1.00 94.50 170 ALA A C 1
ATOM 1408 O O . ALA A 1 170 ? 14.618 8.202 -10.134 1.00 94.50 170 ALA A O 1
ATOM 1409 N N . LYS A 1 171 ? 14.085 8.817 -12.220 1.00 94.44 171 LYS A N 1
ATOM 1410 C CA . LYS A 1 171 ? 14.845 10.079 -12.170 1.00 94.44 171 LYS A CA 1
ATOM 1411 C C . LYS A 1 171 ? 14.304 11.008 -11.086 1.00 94.44 171 LYS A C 1
ATOM 1413 O O . LYS A 1 171 ? 15.094 11.587 -10.340 1.00 94.44 171 LYS A O 1
ATOM 1418 N N . ARG A 1 172 ? 12.977 11.137 -10.981 1.00 94.88 172 ARG A N 1
ATOM 1419 C CA . ARG A 1 172 ? 12.341 11.979 -9.964 1.00 94.88 172 ARG A CA 1
ATOM 1420 C C . ARG A 1 172 ? 12.618 11.457 -8.555 1.00 94.88 172 ARG A C 1
ATOM 1422 O O . ARG A 1 172 ? 13.057 12.242 -7.716 1.00 94.88 172 ARG A O 1
ATOM 1429 N N . ALA A 1 173 ? 12.482 10.153 -8.316 1.00 94.44 173 ALA A N 1
ATOM 1430 C CA . ALA A 1 173 ? 12.827 9.525 -7.040 1.00 94.44 173 ALA A CA 1
ATOM 1431 C C . ALA A 1 173 ? 14.287 9.807 -6.640 1.00 94.44 173 ALA A C 1
ATOM 1433 O O . ALA A 1 173 ? 14.538 10.318 -5.548 1.00 94.44 173 ALA A O 1
ATOM 1434 N N . CYS A 1 174 ? 15.239 9.571 -7.549 1.00 93.12 174 CYS A N 1
ATOM 1435 C CA . CYS A 1 174 ? 16.665 9.810 -7.309 1.00 93.12 174 CYS A CA 1
ATOM 1436 C C . CYS A 1 174 ? 17.009 11.291 -7.086 1.00 93.12 174 CYS A C 1
ATOM 1438 O O . CYS A 1 174 ? 17.964 11.587 -6.374 1.00 93.12 174 CYS A O 1
ATOM 1440 N N . SER A 1 175 ? 16.247 12.223 -7.674 1.00 93.81 175 SER A N 1
ATOM 1441 C CA . SER A 1 175 ? 16.432 13.664 -7.438 1.00 93.81 175 SER A CA 1
ATOM 1442 C C . SER A 1 175 ? 15.997 14.109 -6.039 1.00 93.81 175 SER A C 1
ATOM 1444 O O . SER A 1 175 ? 16.542 15.070 -5.510 1.00 93.81 175 SER A O 1
ATOM 1446 N N . ILE A 1 176 ? 15.031 13.405 -5.438 1.00 94.12 176 ILE A N 1
ATOM 1447 C CA . ILE A 1 176 ? 14.534 13.689 -4.085 1.00 94.12 176 ILE A CA 1
ATOM 1448 C C . ILE A 1 176 ? 15.468 13.069 -3.045 1.00 94.12 176 ILE A C 1
ATOM 1450 O O . ILE A 1 176 ? 15.823 13.708 -2.057 1.00 94.12 176 ILE A O 1
ATOM 1454 N N . ARG A 1 177 ? 15.861 11.810 -3.258 1.00 92.25 177 ARG A N 1
ATOM 1455 C CA . ARG A 1 177 ? 16.764 11.077 -2.374 1.00 92.25 177 ARG A CA 1
ATOM 1456 C C . ARG A 1 177 ? 17.682 10.191 -3.201 1.00 92.25 177 ARG A C 1
ATOM 1458 O O . ARG A 1 177 ? 17.222 9.293 -3.905 1.00 92.25 177 ARG A O 1
ATOM 1465 N N . ALA A 1 178 ? 18.983 10.417 -3.048 1.00 86.94 178 ALA A N 1
ATOM 1466 C CA . ALA A 1 178 ? 20.009 9.547 -3.596 1.00 86.94 178 ALA A CA 1
ATOM 1467 C C . ALA A 1 178 ? 20.075 8.262 -2.762 1.00 86.94 178 ALA A C 1
ATOM 1469 O O . ALA A 1 178 ? 20.648 8.236 -1.675 1.00 86.94 178 ALA A O 1
ATOM 1470 N N . ASP A 1 179 ? 19.436 7.213 -3.266 1.00 88.31 179 ASP A N 1
ATOM 1471 C CA . ASP A 1 179 ? 19.451 5.881 -2.677 1.00 88.31 179 ASP A CA 1
ATOM 1472 C C . ASP A 1 179 ? 20.274 4.936 -3.574 1.00 88.31 179 ASP A C 1
ATOM 1474 O O . ASP A 1 179 ? 20.038 4.917 -4.788 1.00 88.31 179 ASP A O 1
ATOM 1478 N N . PRO A 1 180 ? 21.267 4.194 -3.041 1.00 88.88 180 PRO A N 1
ATOM 1479 C CA . PRO A 1 180 ? 22.139 3.344 -3.854 1.00 88.88 180 PRO A CA 1
ATOM 1480 C C . PRO A 1 180 ? 21.378 2.316 -4.695 1.00 88.88 180 PRO A C 1
ATOM 1482 O O . PRO A 1 180 ? 21.705 2.134 -5.871 1.00 88.88 180 PRO A O 1
ATOM 1485 N N . ASP A 1 181 ? 20.333 1.708 -4.131 1.00 85.88 181 ASP A N 1
ATOM 1486 C CA . ASP A 1 181 ? 19.527 0.694 -4.812 1.00 85.88 181 ASP A CA 1
ATOM 1487 C C . ASP A 1 181 ? 18.695 1.323 -5.933 1.00 85.88 181 ASP A C 1
ATOM 1489 O O . ASP A 1 181 ? 18.683 0.826 -7.064 1.00 85.88 181 ASP A O 1
ATOM 1493 N N . ALA A 1 182 ? 18.078 2.479 -5.669 1.00 86.50 182 ALA A N 1
ATOM 1494 C CA . ALA A 1 182 ? 17.373 3.245 -6.695 1.00 86.50 182 ALA A CA 1
ATOM 1495 C C . ALA A 1 182 ? 18.305 3.678 -7.844 1.00 86.50 182 ALA A C 1
ATOM 1497 O O . ALA A 1 182 ? 17.942 3.589 -9.020 1.00 86.50 182 ALA A O 1
ATOM 1498 N N . LEU A 1 183 ? 19.536 4.099 -7.534 1.00 90.06 183 LEU A N 1
ATOM 1499 C CA . LEU A 1 183 ? 20.541 4.470 -8.535 1.00 90.06 183 LEU A CA 1
ATOM 1500 C C . LEU A 1 183 ? 21.004 3.265 -9.364 1.00 90.06 183 LEU A C 1
ATOM 1502 O O . LEU A 1 183 ? 21.183 3.391 -10.580 1.00 90.06 183 LEU A O 1
ATOM 1506 N N . ALA A 1 184 ? 21.197 2.106 -8.734 1.00 90.25 184 ALA A N 1
ATOM 1507 C CA . ALA A 1 184 ? 21.541 0.865 -9.421 1.00 90.25 184 ALA A CA 1
ATOM 1508 C C . ALA A 1 184 ? 20.413 0.425 -10.367 1.00 90.25 184 ALA A C 1
ATOM 1510 O O . ALA A 1 184 ? 20.669 0.143 -11.543 1.00 90.25 184 ALA A O 1
ATOM 1511 N N . GLY A 1 185 ? 19.163 0.455 -9.899 1.00 89.31 185 GLY A N 1
ATOM 1512 C CA . GLY A 1 185 ? 18.001 0.149 -10.731 1.00 89.31 185 GLY A CA 1
ATOM 1513 C C . GLY A 1 185 ? 17.829 1.140 -11.888 1.00 89.31 185 GLY A C 1
ATOM 1514 O O . GLY A 1 185 ? 17.615 0.715 -13.020 1.00 89.31 185 GLY A O 1
ATOM 1515 N N . LEU A 1 186 ? 18.062 2.440 -11.674 1.00 92.06 186 LEU A N 1
ATOM 1516 C CA . LEU A 1 186 ? 18.046 3.445 -12.745 1.00 92.06 186 LEU A CA 1
ATOM 1517 C C . LEU A 1 186 ? 19.105 3.168 -13.826 1.00 92.06 186 LEU A C 1
ATOM 1519 O O . LEU A 1 186 ? 18.832 3.333 -15.018 1.00 92.06 186 LEU A O 1
ATOM 1523 N N . LYS A 1 187 ? 20.320 2.753 -13.442 1.00 92.56 187 LYS A N 1
ATOM 1524 C CA . LYS A 1 187 ? 21.370 2.361 -14.402 1.00 92.56 187 LYS A CA 1
ATOM 1525 C C . LYS A 1 187 ? 20.938 1.144 -15.221 1.00 92.56 187 LYS A C 1
ATOM 1527 O O . LYS A 1 187 ? 21.075 1.162 -16.444 1.00 92.56 187 LYS A O 1
ATOM 1532 N N . LYS A 1 188 ? 20.377 0.123 -14.563 1.00 93.06 188 LYS A N 1
ATOM 1533 C CA . LYS A 1 188 ? 19.849 -1.082 -15.219 1.00 93.06 188 LYS A CA 1
ATOM 1534 C C . LYS A 1 188 ? 18.728 -0.739 -16.205 1.00 93.06 188 LYS A C 1
ATOM 1536 O O . LYS A 1 188 ? 18.771 -1.185 -17.349 1.00 93.06 188 LYS A O 1
ATOM 1541 N N . LEU A 1 189 ? 17.783 0.106 -15.796 1.00 93.25 189 LEU A N 1
ATOM 1542 C CA . LEU A 1 189 ? 16.673 0.557 -16.633 1.00 93.25 189 LEU A CA 1
ATOM 1543 C C . LEU A 1 189 ? 17.165 1.304 -17.880 1.00 93.25 189 LEU A C 1
ATOM 1545 O O . LEU A 1 189 ? 16.740 0.996 -18.990 1.00 93.25 189 LEU A O 1
ATOM 1549 N N . LYS A 1 190 ? 18.114 2.238 -17.723 1.00 93.75 190 LYS A N 1
ATOM 1550 C CA . LYS A 1 190 ? 18.721 2.949 -18.862 1.00 93.75 190 LYS A CA 1
ATOM 1551 C C . LYS A 1 190 ? 19.377 1.991 -19.853 1.00 93.75 190 LYS A C 1
ATOM 1553 O O . LYS A 1 190 ? 19.202 2.167 -21.053 1.00 93.75 190 LYS A O 1
ATOM 1558 N N . LYS A 1 191 ? 20.103 0.982 -19.361 1.00 93.81 191 LYS A N 1
ATOM 1559 C CA . LYS A 1 191 ? 20.725 -0.037 -20.214 1.00 93.81 191 LYS A CA 1
ATOM 1560 C C . LYS A 1 191 ? 19.672 -0.796 -21.027 1.00 93.81 191 LYS A C 1
ATOM 1562 O O . LYS A 1 191 ? 19.808 -0.892 -22.239 1.00 93.81 191 LYS A O 1
ATOM 1567 N N . ARG A 1 192 ? 18.591 -1.241 -20.376 1.00 92.31 192 ARG A N 1
ATOM 1568 C CA . ARG A 1 192 ? 17.475 -1.952 -21.022 1.00 92.31 192 ARG A CA 1
ATOM 1569 C C . ARG A 1 192 ? 16.807 -1.118 -22.122 1.00 92.31 192 ARG A C 1
ATOM 1571 O O . ARG A 1 192 ? 16.489 -1.650 -23.177 1.00 92.31 192 ARG A O 1
ATOM 1578 N N . ILE A 1 193 ? 16.630 0.187 -21.898 1.00 92.31 193 ILE A N 1
ATOM 1579 C CA . ILE A 1 193 ? 16.073 1.111 -22.903 1.00 92.31 193 ILE A CA 1
ATOM 1580 C C . ILE A 1 193 ? 17.000 1.236 -24.119 1.00 92.31 193 ILE A C 1
ATOM 1582 O O . ILE A 1 193 ? 16.526 1.214 -25.252 1.00 92.31 193 ILE A O 1
ATOM 1586 N N . ILE A 1 194 ? 18.313 1.357 -23.896 1.00 93.06 194 ILE A N 1
ATOM 1587 C CA . ILE A 1 194 ? 19.303 1.422 -24.983 1.00 93.06 194 ILE A CA 1
ATOM 1588 C C . ILE A 1 194 ? 19.264 0.127 -25.801 1.00 93.06 194 ILE A C 1
ATOM 1590 O O . ILE A 1 194 ? 19.090 0.188 -27.012 1.00 93.06 194 ILE A O 1
ATOM 1594 N N . GLU A 1 195 ? 19.314 -1.032 -25.141 1.00 91.56 195 GLU A N 1
ATOM 1595 C CA . GLU A 1 195 ? 19.250 -2.347 -25.794 1.00 91.56 195 GLU A CA 1
ATOM 1596 C C . GLU A 1 195 ? 17.966 -2.519 -26.629 1.00 91.56 195 GLU A C 1
ATOM 1598 O O . GLU A 1 195 ? 18.013 -3.013 -27.758 1.00 91.56 195 GLU A O 1
ATOM 1603 N N . GLN A 1 196 ? 16.815 -2.071 -26.114 1.00 90.38 196 GLN A N 1
ATOM 1604 C CA . GLN A 1 196 ? 15.546 -2.122 -26.843 1.00 90.38 196 GLN A CA 1
ATOM 1605 C C . GLN A 1 196 ? 15.547 -1.202 -28.072 1.00 90.38 196 GLN A C 1
ATOM 1607 O O . GLN A 1 196 ? 15.088 -1.609 -29.140 1.00 90.38 196 GLN A O 1
ATOM 1612 N N . ASN A 1 197 ? 16.082 0.014 -27.943 1.00 91.31 197 ASN A N 1
ATOM 1613 C CA . ASN A 1 197 ? 16.194 0.958 -29.054 1.00 91.31 197 ASN A CA 1
ATOM 1614 C C . ASN A 1 197 ? 17.176 0.471 -30.124 1.00 91.31 197 ASN A C 1
ATOM 1616 O O . ASN A 1 197 ? 16.900 0.623 -31.311 1.00 91.31 197 ASN A O 1
ATOM 1620 N N . ASP A 1 198 ? 18.290 -0.141 -29.731 1.00 93.75 198 ASP A N 1
ATOM 1621 C CA . ASP A 1 198 ? 19.269 -0.701 -30.663 1.00 93.75 198 ASP A CA 1
ATOM 1622 C C . ASP A 1 198 ? 18.668 -1.862 -31.464 1.00 93.75 198 ASP A C 1
ATOM 1624 O O . ASP A 1 198 ? 18.780 -1.891 -32.693 1.00 93.75 198 ASP A O 1
ATOM 1628 N N . CYS A 1 199 ? 17.947 -2.766 -30.794 1.00 92.44 199 CYS A N 1
ATOM 1629 C CA . CYS A 1 199 ? 17.206 -3.847 -31.444 1.00 92.44 199 CYS A CA 1
ATOM 1630 C C . CYS A 1 199 ? 16.154 -3.303 -32.426 1.00 92.44 199 CYS A C 1
ATOM 1632 O O . CYS A 1 199 ? 16.082 -3.731 -33.582 1.00 92.44 199 CYS A O 1
ATOM 1634 N N . LEU A 1 200 ? 15.382 -2.299 -32.000 1.00 91.44 200 LEU A N 1
ATOM 1635 C CA . LEU A 1 200 ? 14.365 -1.653 -32.827 1.00 91.44 200 LEU A CA 1
ATOM 1636 C C . LEU A 1 200 ? 14.981 -0.954 -34.053 1.00 91.44 200 LEU A C 1
ATOM 1638 O O . LEU A 1 200 ? 14.492 -1.108 -35.171 1.00 91.44 200 LEU A O 1
ATOM 1642 N N . ASN A 1 201 ? 16.090 -0.238 -33.876 1.00 92.00 201 ASN A N 1
ATOM 1643 C CA . ASN A 1 201 ? 16.826 0.405 -34.964 1.00 92.00 201 ASN A CA 1
ATOM 1644 C C . ASN A 1 201 ? 17.386 -0.619 -35.957 1.00 92.00 201 ASN A C 1
ATOM 1646 O O . ASN A 1 201 ? 17.347 -0.390 -37.167 1.00 92.00 201 ASN A O 1
ATOM 1650 N N . GLN A 1 202 ? 17.892 -1.754 -35.473 1.00 93.62 202 GLN A N 1
ATOM 1651 C CA . GLN A 1 202 ? 18.359 -2.840 -36.331 1.00 93.62 202 GLN A CA 1
ATOM 1652 C C . GLN A 1 202 ? 17.208 -3.447 -37.145 1.00 93.62 202 GLN A C 1
ATOM 1654 O O . GLN A 1 202 ? 17.379 -3.717 -38.335 1.00 93.62 202 GLN A O 1
ATOM 1659 N N . PHE A 1 203 ? 16.033 -3.624 -36.537 1.00 93.12 203 PHE A N 1
ATOM 1660 C CA . PHE A 1 203 ? 14.826 -4.064 -37.235 1.00 93.12 203 PHE A CA 1
ATOM 1661 C C . PHE A 1 203 ? 14.404 -3.072 -38.329 1.00 93.12 203 PHE A C 1
ATOM 1663 O O . PHE A 1 203 ? 14.208 -3.477 -39.476 1.00 93.12 203 PHE A O 1
ATOM 1670 N N . TYR A 1 204 ? 14.354 -1.770 -38.022 1.00 91.12 204 TYR A N 1
ATOM 1671 C CA . TYR A 1 204 ? 14.037 -0.738 -39.014 1.00 91.12 204 TYR A CA 1
ATOM 1672 C C . TYR A 1 204 ? 15.018 -0.729 -40.187 1.00 91.12 204 TYR A C 1
ATOM 1674 O O . TYR A 1 204 ? 14.588 -0.633 -41.334 1.00 91.12 204 TYR A O 1
ATOM 1682 N N . ARG A 1 205 ? 16.324 -0.883 -39.933 1.00 90.56 205 ARG A N 1
ATOM 1683 C CA . ARG A 1 205 ? 17.331 -0.981 -41.004 1.00 90.56 205 ARG A CA 1
ATOM 1684 C C . ARG A 1 205 ? 17.038 -2.145 -41.950 1.00 90.56 205 ARG A C 1
ATOM 1686 O O . ARG A 1 205 ? 16.973 -1.926 -43.155 1.00 90.56 205 ARG A O 1
ATOM 1693 N N . LYS A 1 206 ? 16.759 -3.337 -41.411 1.00 93.25 206 LYS A N 1
ATOM 1694 C CA . LYS A 1 206 ? 16.411 -4.525 -42.211 1.00 93.25 206 LYS A CA 1
ATOM 1695 C C . LYS A 1 206 ? 15.118 -4.361 -43.015 1.00 93.25 206 LYS A C 1
ATOM 1697 O O . LYS A 1 206 ? 15.014 -4.935 -44.090 1.00 93.25 206 LYS A O 1
ATOM 1702 N N . MET A 1 207 ? 14.138 -3.597 -42.525 1.00 91.12 207 MET A N 1
ATOM 1703 C CA . MET A 1 207 ? 12.913 -3.314 -43.290 1.00 91.12 207 MET A CA 1
ATOM 1704 C C . MET A 1 207 ? 13.130 -2.299 -44.417 1.00 91.12 207 MET A C 1
ATOM 1706 O O . MET A 1 207 ? 12.485 -2.391 -45.458 1.00 91.12 207 MET A O 1
ATOM 1710 N N . VAL A 1 208 ? 14.020 -1.324 -44.222 1.00 89.44 208 VAL A N 1
ATOM 1711 C CA . VAL A 1 208 ? 14.268 -0.246 -45.194 1.00 89.44 208 VAL A CA 1
ATOM 1712 C C . VAL A 1 208 ? 15.265 -0.660 -46.280 1.00 89.44 208 VAL A C 1
ATOM 1714 O O . VAL A 1 208 ? 15.146 -0.200 -47.414 1.00 89.44 208 VAL A O 1
ATOM 1717 N N . GLU A 1 209 ? 16.230 -1.531 -45.973 1.00 82.06 209 GLU A N 1
ATOM 1718 C CA . GLU A 1 209 ? 17.240 -2.016 -46.929 1.00 82.06 209 GLU A CA 1
ATOM 1719 C C . GLU A 1 209 ? 16.638 -2.570 -48.243 1.00 82.06 209 GLU A C 1
ATOM 1721 O O . GLU A 1 209 ? 17.035 -2.076 -49.300 1.00 82.06 209 GLU A O 1
ATOM 1726 N N . PRO A 1 210 ? 15.632 -3.471 -48.229 1.00 80.50 210 PRO A N 1
ATOM 1727 C CA . PRO A 1 210 ? 14.986 -3.978 -49.446 1.00 80.50 210 PRO A CA 1
ATOM 1728 C C . PRO A 1 210 ? 14.229 -2.902 -50.241 1.00 80.50 210 PRO A C 1
ATOM 1730 O O . PRO A 1 210 ? 14.189 -2.928 -51.470 1.00 80.50 210 PRO A O 1
ATOM 1733 N N . ILE A 1 211 ? 13.627 -1.931 -49.544 1.00 72.38 211 ILE A N 1
ATOM 1734 C CA . ILE A 1 211 ? 12.914 -0.810 -50.176 1.00 72.38 211 ILE A CA 1
ATOM 1735 C C . ILE A 1 211 ? 13.920 0.071 -50.922 1.00 72.38 211 ILE A C 1
ATOM 1737 O O . ILE A 1 211 ? 13.685 0.469 -52.061 1.00 72.38 211 ILE A O 1
ATOM 1741 N N . ARG A 1 212 ? 15.074 0.342 -50.305 1.00 64.88 212 ARG A N 1
ATOM 1742 C CA . ARG A 1 212 ? 16.131 1.168 -50.895 1.00 64.88 212 ARG A CA 1
ATOM 1743 C C . ARG A 1 212 ? 16.752 0.520 -52.130 1.00 64.88 212 ARG A C 1
ATOM 1745 O O . ARG A 1 212 ? 17.007 1.227 -53.102 1.00 64.88 212 ARG A O 1
ATOM 1752 N N . THR A 1 213 ? 16.966 -0.796 -52.115 1.00 64.50 213 THR A N 1
ATOM 1753 C CA . THR A 1 213 ? 17.484 -1.526 -53.282 1.00 64.50 213 THR A CA 1
ATOM 1754 C C . THR A 1 213 ? 16.489 -1.543 -54.441 1.00 64.50 213 THR A C 1
ATOM 1756 O O . THR A 1 213 ? 16.912 -1.400 -55.582 1.00 64.50 213 THR A O 1
ATOM 1759 N N . ASN A 1 214 ? 15.180 -1.620 -54.175 1.00 58.31 214 ASN A N 1
ATOM 1760 C CA . ASN A 1 214 ? 14.156 -1.558 -55.225 1.00 58.31 214 ASN A CA 1
ATOM 1761 C C . ASN A 1 214 ? 14.020 -0.155 -55.843 1.00 58.31 214 ASN A C 1
ATOM 1763 O O . ASN A 1 214 ? 13.875 -0.041 -57.053 1.00 58.31 214 ASN A O 1
ATOM 1767 N N . VAL A 1 215 ? 14.147 0.915 -55.048 1.00 57.00 215 VAL A N 1
ATOM 1768 C CA . VAL A 1 215 ? 14.139 2.304 -55.560 1.00 57.00 215 VAL A CA 1
ATOM 1769 C C . VAL A 1 215 ? 15.392 2.619 -56.390 1.00 57.00 215 VAL A C 1
ATOM 1771 O O . VAL A 1 215 ? 15.333 3.421 -57.315 1.00 57.00 215 VAL A O 1
ATOM 1774 N N . GLN A 1 216 ? 16.533 1.989 -56.092 1.00 51.19 216 GLN A N 1
ATOM 1775 C CA . GLN A 1 216 ? 17.752 2.131 -56.900 1.00 51.19 216 GLN A CA 1
ATOM 1776 C C . GLN A 1 216 ? 17.772 1.233 -58.149 1.00 51.19 216 GLN A C 1
ATOM 1778 O O . GLN A 1 216 ? 18.568 1.492 -59.048 1.00 51.19 216 GLN A O 1
ATOM 1783 N N . ALA A 1 217 ? 16.921 0.205 -58.224 1.00 49.41 217 ALA A N 1
ATOM 1784 C CA . ALA A 1 217 ? 16.837 -0.703 -59.369 1.00 49.41 217 ALA A CA 1
ATOM 1785 C C . ALA A 1 217 ? 15.977 -0.160 -60.529 1.00 49.41 217 ALA A C 1
ATOM 1787 O O . ALA A 1 217 ? 16.094 -0.653 -61.647 1.00 49.41 217 ALA A O 1
ATOM 1788 N N . GLU A 1 218 ? 15.177 0.889 -60.312 1.00 47.25 218 GLU A N 1
ATOM 1789 C CA . GLU A 1 218 ? 14.497 1.639 -61.379 1.00 47.25 218 GLU A CA 1
ATOM 1790 C C . GLU A 1 218 ? 15.362 2.809 -61.884 1.00 47.25 218 GLU A C 1
ATOM 1792 O O . GLU A 1 218 ? 14.958 3.971 -61.877 1.00 47.25 218 GLU A O 1
ATOM 1797 N N . VAL A 1 219 ? 16.581 2.528 -62.347 1.00 48.31 219 VAL A N 1
ATOM 1798 C CA . VAL A 1 219 ? 17.261 3.443 -63.276 1.00 48.31 219 VAL A CA 1
ATOM 1799 C C . VAL A 1 219 ? 16.859 3.000 -64.675 1.00 48.31 219 VAL A C 1
ATOM 1801 O O . VAL A 1 219 ? 17.439 2.075 -65.235 1.00 48.31 219 VAL A O 1
ATOM 1804 N N . VAL A 1 220 ? 15.819 3.633 -65.221 1.00 50.41 220 VAL A N 1
ATOM 1805 C CA . VAL A 1 220 ? 15.459 3.492 -66.637 1.00 50.41 220 VAL A CA 1
ATOM 1806 C C . VAL A 1 220 ? 16.674 3.925 -67.457 1.00 50.41 220 VAL A C 1
ATOM 1808 O O . VAL A 1 220 ? 17.052 5.098 -67.432 1.00 50.41 220 VAL A O 1
ATOM 1811 N N . GLU A 1 221 ? 17.318 2.983 -68.149 1.00 39.88 221 GLU A N 1
ATOM 1812 C CA . GLU A 1 221 ? 18.395 3.313 -69.079 1.00 39.88 221 GLU A CA 1
ATOM 1813 C C . GLU A 1 221 ? 17.870 4.295 -70.140 1.00 39.88 221 GLU A C 1
ATOM 1815 O O . GLU A 1 221 ? 16.777 4.091 -70.679 1.00 39.88 221 GLU A O 1
ATOM 1820 N N . PRO A 1 222 ? 18.604 5.375 -70.465 1.00 39.16 222 PRO A N 1
ATOM 1821 C CA . PRO A 1 222 ? 18.162 6.296 -71.497 1.00 39.16 222 PRO A CA 1
ATOM 1822 C C . PRO A 1 222 ? 18.167 5.568 -72.845 1.00 39.16 222 PRO A C 1
ATOM 1824 O O . PRO A 1 222 ? 19.220 5.208 -73.370 1.00 39.16 222 PRO A O 1
ATOM 1827 N N . HIS A 1 223 ? 16.978 5.356 -73.415 1.00 43.22 223 HIS A N 1
ATOM 1828 C CA . HIS A 1 223 ? 16.835 4.827 -74.768 1.00 43.22 223 HIS A CA 1
ATOM 1829 C C . HIS A 1 223 ? 17.635 5.678 -75.776 1.00 43.22 223 HIS A C 1
ATOM 1831 O O . HIS A 1 223 ? 17.678 6.907 -75.655 1.00 43.22 223 HIS A O 1
ATOM 1837 N N . PRO A 1 224 ? 18.266 5.049 -76.785 1.00 40.56 224 PRO A N 1
ATOM 1838 C CA . PRO A 1 224 ? 19.152 5.738 -77.711 1.00 40.56 224 PRO A CA 1
ATOM 1839 C C . PRO A 1 224 ? 18.404 6.810 -78.513 1.00 40.56 224 PRO A C 1
ATOM 1841 O O . PRO A 1 224 ? 17.355 6.565 -79.109 1.00 40.56 224 PRO A O 1
ATOM 1844 N N . PHE A 1 225 ? 18.991 8.008 -78.514 1.00 38.84 225 PHE A N 1
ATOM 1845 C CA . PHE A 1 225 ? 18.550 9.219 -79.201 1.00 38.84 225 PHE A CA 1
ATOM 1846 C C . PHE A 1 225 ? 18.140 8.952 -80.660 1.00 38.84 225 PHE A C 1
ATOM 1848 O O . PHE A 1 225 ? 18.975 8.708 -81.531 1.00 38.84 225 PHE A O 1
ATOM 1855 N N . TRP A 1 226 ? 16.843 9.074 -80.943 1.00 41.22 226 TRP A N 1
ATOM 1856 C CA . TRP A 1 226 ? 16.325 9.166 -82.305 1.00 41.22 226 TRP A CA 1
ATOM 1857 C C . TRP A 1 226 ? 16.675 10.555 -82.862 1.00 41.22 226 TRP A C 1
ATOM 1859 O O . TRP A 1 226 ? 16.298 11.580 -82.297 1.00 41.22 226 TRP A O 1
ATOM 1869 N N . THR A 1 227 ? 17.462 10.605 -83.935 1.00 36.66 227 THR A N 1
ATOM 1870 C CA . THR A 1 227 ? 18.007 11.836 -84.528 1.00 36.66 227 THR A CA 1
ATOM 1871 C C . THR A 1 227 ? 16.918 12.778 -85.057 1.00 36.66 227 THR A C 1
ATOM 1873 O O . THR A 1 227 ? 16.105 12.400 -85.901 1.00 36.66 227 THR A O 1
ATOM 1876 N N . TRP A 1 228 ? 16.951 14.036 -84.613 1.00 37.53 228 TRP A N 1
ATOM 1877 C CA . TRP A 1 228 ? 16.012 15.110 -84.954 1.00 37.53 228 TRP A CA 1
ATOM 1878 C C . TRP A 1 228 ? 16.224 15.662 -86.372 1.00 37.53 228 TRP A C 1
ATOM 1880 O O . TRP A 1 228 ? 16.795 16.737 -86.548 1.00 37.53 228 TRP A O 1
ATOM 1890 N N . LYS A 1 229 ? 15.756 14.955 -87.409 1.00 36.47 229 LYS A N 1
ATOM 1891 C CA . LYS A 1 229 ? 15.786 15.488 -88.788 1.00 36.47 229 LYS A CA 1
ATOM 1892 C C . LYS A 1 229 ? 14.455 15.944 -89.371 1.00 36.47 229 LYS A C 1
ATOM 1894 O O . LYS A 1 229 ? 14.438 16.374 -90.519 1.00 36.47 229 LYS A O 1
ATOM 1899 N N . LYS A 1 230 ? 13.357 15.931 -88.616 1.00 43.59 230 LYS A N 1
ATOM 1900 C CA . LYS A 1 230 ? 12.092 16.543 -89.049 1.00 43.59 230 LYS A CA 1
ATOM 1901 C C . LYS A 1 230 ? 11.314 17.029 -87.833 1.00 43.59 230 LYS A C 1
ATOM 1903 O O . LYS A 1 230 ? 10.772 16.205 -87.118 1.00 43.59 230 LYS A O 1
ATOM 1908 N N . ILE A 1 231 ? 11.326 18.338 -87.603 1.00 43.84 231 ILE A N 1
ATOM 1909 C CA . ILE A 1 231 ? 10.180 19.216 -87.305 1.00 43.84 231 ILE A CA 1
ATOM 1910 C C . ILE A 1 231 ? 10.802 20.612 -87.177 1.00 43.84 231 ILE A C 1
ATOM 1912 O O . ILE A 1 231 ? 11.360 20.997 -86.153 1.00 43.84 231 ILE A O 1
ATOM 1916 N N . GLY A 1 232 ? 10.805 21.327 -88.300 1.00 34.56 232 GLY A N 1
ATOM 1917 C CA . GLY A 1 232 ? 10.934 22.774 -88.290 1.00 34.56 232 GLY A CA 1
ATOM 1918 C C . GLY A 1 232 ? 9.593 23.401 -87.909 1.00 34.56 232 GLY A C 1
ATOM 1919 O O . GLY A 1 232 ? 8.546 22.812 -88.163 1.00 34.56 232 GLY A O 1
ATOM 1920 N N . LEU A 1 233 ? 9.680 24.617 -87.366 1.00 35.94 233 LEU A N 1
ATOM 1921 C CA . LEU A 1 233 ? 8.603 25.591 -87.166 1.00 35.94 233 LEU A CA 1
ATOM 1922 C C . LEU A 1 233 ? 7.496 25.224 -86.165 1.00 35.94 233 LEU A C 1
ATOM 1924 O O . LEU A 1 233 ? 6.497 24.619 -86.527 1.00 35.94 233 LEU A O 1
ATOM 1928 N N . ALA A 1 234 ? 7.635 25.730 -84.935 1.00 33.09 234 ALA A N 1
ATOM 1929 C CA . ALA A 1 234 ? 6.610 26.552 -84.269 1.00 33.09 234 ALA A CA 1
ATOM 1930 C C . ALA A 1 234 ? 7.096 26.963 -82.869 1.00 33.09 234 ALA A C 1
ATOM 1932 O O . ALA A 1 234 ? 6.661 26.454 -81.840 1.00 33.09 234 ALA A O 1
ATOM 1933 N N . SER A 1 235 ? 8.029 27.911 -82.826 1.00 34.88 235 SER A N 1
ATOM 1934 C CA . SER A 1 235 ? 8.239 28.742 -81.647 1.00 34.88 235 SER A CA 1
ATOM 1935 C C . SER A 1 235 ? 7.118 29.778 -81.574 1.00 34.88 235 SER A C 1
ATOM 1937 O O . SER A 1 235 ? 7.042 30.635 -82.452 1.00 34.88 235 SER A O 1
ATOM 1939 N N . THR A 1 236 ? 6.272 29.698 -80.549 1.00 37.19 236 THR A N 1
ATOM 1940 C CA . THR A 1 236 ? 5.802 30.788 -79.662 1.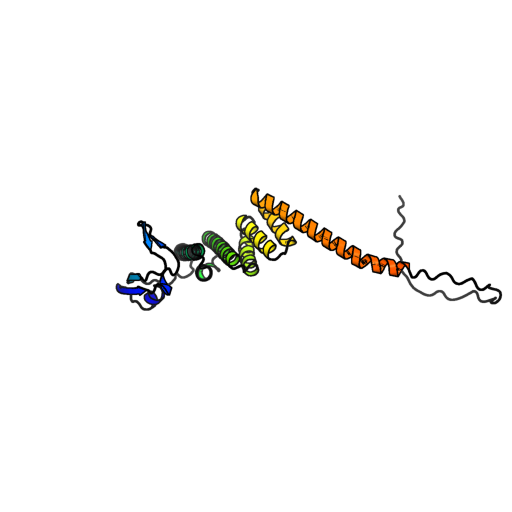00 37.19 236 THR A CA 1
ATOM 1941 C C . THR A 1 236 ? 4.380 30.524 -79.159 1.00 37.19 236 THR A C 1
ATOM 1943 O O . THR A 1 236 ? 3.537 30.009 -79.882 1.00 37.19 236 THR A O 1
ATOM 1946 N N . CYS A 1 237 ? 4.154 30.949 -77.910 1.00 34.59 237 CYS A N 1
ATOM 1947 C CA . CYS A 1 237 ? 2.876 31.064 -77.199 1.00 34.59 237 CYS A CA 1
ATOM 1948 C C . CYS A 1 237 ? 2.345 29.796 -76.507 1.00 34.59 237 CYS A C 1
ATOM 1950 O O . CYS A 1 237 ? 1.530 29.066 -77.054 1.00 34.59 237 CYS A O 1
ATOM 1952 N N . LEU A 1 238 ? 2.691 29.627 -75.224 1.00 36.53 238 LEU A N 1
ATOM 1953 C CA . LEU A 1 238 ? 1.780 30.006 -74.129 1.00 36.53 238 LEU A CA 1
ATOM 1954 C C . LEU A 1 238 ? 2.454 29.811 -72.759 1.00 36.53 238 LEU A C 1
ATOM 1956 O O . LEU A 1 238 ? 2.738 28.703 -72.317 1.00 36.53 238 LEU A O 1
ATOM 1960 N N . LEU A 1 239 ? 2.706 30.944 -72.101 1.00 39.19 239 LEU A N 1
ATOM 1961 C CA . LEU A 1 239 ? 2.954 31.056 -70.666 1.00 39.19 239 LEU A CA 1
ATOM 1962 C C . LEU A 1 239 ? 1.685 30.652 -69.907 1.00 39.19 239 LEU A C 1
ATOM 1964 O O . LEU A 1 239 ? 0.601 31.126 -70.248 1.00 39.19 239 LEU A O 1
ATOM 1968 N N . GLY A 1 240 ? 1.819 29.859 -68.842 1.00 30.66 240 GLY A N 1
ATOM 1969 C CA . GLY A 1 240 ? 0.691 29.594 -67.957 1.00 30.66 240 GLY A CA 1
ATOM 1970 C C . GLY A 1 240 ? 0.959 28.619 -66.811 1.00 30.66 240 GLY A C 1
ATOM 1971 O O . GLY A 1 240 ? 0.753 27.427 -66.971 1.00 30.66 240 GLY A O 1
ATOM 1972 N N . ILE A 1 241 ? 1.247 29.202 -65.639 1.00 36.34 241 ILE A N 1
ATOM 1973 C CA . ILE A 1 241 ? 0.809 28.765 -64.294 1.00 36.34 241 ILE A CA 1
ATOM 1974 C C . ILE A 1 241 ? 1.710 27.785 -63.508 1.00 36.34 241 ILE A C 1
ATOM 1976 O O . ILE A 1 241 ? 1.941 26.650 -63.904 1.00 36.34 241 ILE A O 1
ATOM 1980 N N . GLY A 1 242 ? 2.076 28.228 -62.290 1.00 33.38 242 GLY A N 1
ATOM 1981 C CA . GLY A 1 242 ? 2.263 27.368 -61.106 1.00 33.38 242 GLY A CA 1
ATOM 1982 C C . GLY A 1 242 ? 3.675 27.377 -60.504 1.00 33.38 242 GLY A C 1
ATOM 1983 O O . GLY A 1 242 ? 4.446 26.468 -60.756 1.00 33.38 242 GLY A O 1
ATOM 1984 N N . VAL A 1 243 ? 4.148 28.461 -59.879 1.00 35.91 243 VAL A N 1
ATOM 1985 C CA . VAL A 1 243 ? 3.986 28.794 -58.442 1.00 35.91 243 VAL A CA 1
ATOM 1986 C C . VAL A 1 243 ? 4.741 27.848 -57.481 1.00 35.91 243 VAL A C 1
ATOM 1988 O O . VAL A 1 243 ? 4.450 26.666 -57.357 1.00 35.91 243 VAL A O 1
ATOM 1991 N N . THR A 1 244 ? 5.658 28.482 -56.734 1.00 36.97 244 THR A N 1
ATOM 1992 C CA . THR A 1 244 ? 6.251 28.118 -55.429 1.00 36.97 244 THR A CA 1
ATOM 1993 C C . THR A 1 244 ? 7.303 27.011 -55.351 1.00 36.97 244 THR A C 1
ATOM 1995 O O . THR A 1 244 ? 7.026 25.895 -54.932 1.00 36.97 244 THR A O 1
ATOM 1998 N N . LEU A 1 245 ? 8.572 27.399 -55.517 1.00 31.42 245 LEU A N 1
ATOM 1999 C CA . LEU A 1 245 ? 9.633 26.886 -54.649 1.00 31.42 245 LEU A CA 1
ATOM 2000 C C . LEU A 1 245 ? 10.464 28.052 -54.112 1.00 31.42 245 LEU A C 1
ATOM 2002 O O . LEU A 1 245 ? 11.156 28.751 -54.850 1.00 31.42 245 LEU A O 1
ATOM 2006 N N . GLY A 1 246 ? 10.334 28.273 -52.804 1.00 35.59 246 GLY A N 1
ATOM 2007 C CA . GLY A 1 246 ? 11.121 29.232 -52.051 1.00 35.59 246 GLY A CA 1
ATOM 2008 C C . GLY A 1 246 ? 12.596 28.861 -52.095 1.00 35.59 246 GLY A C 1
ATOM 2009 O O . GLY A 1 246 ? 13.033 27.927 -51.428 1.00 35.59 246 GLY A O 1
ATOM 2010 N N . ILE A 1 247 ? 13.370 29.637 -52.850 1.00 35.78 247 ILE A N 1
ATOM 2011 C CA . ILE A 1 247 ? 14.818 29.711 -52.691 1.00 35.78 247 ILE A CA 1
ATOM 2012 C C . ILE A 1 247 ? 15.091 30.853 -51.720 1.00 35.78 247 ILE A C 1
ATOM 2014 O O . ILE A 1 247 ? 15.225 32.025 -52.067 1.00 35.78 247 ILE A O 1
ATOM 2018 N N . LEU A 1 248 ? 15.135 30.454 -50.457 1.00 37.31 248 LEU A N 1
ATOM 2019 C CA . LEU A 1 248 ? 15.588 31.222 -49.314 1.00 37.31 248 LEU A CA 1
ATOM 2020 C C . LEU A 1 248 ? 17.124 31.302 -49.365 1.00 37.31 248 LEU A C 1
ATOM 2022 O O . LEU A 1 248 ? 17.806 30.650 -48.589 1.00 37.31 248 LEU A O 1
ATOM 2026 N N . LEU A 1 249 ? 17.691 32.064 -50.306 1.00 36.56 249 LEU A N 1
ATOM 2027 C CA . LEU A 1 249 ? 19.125 32.378 -50.322 1.00 36.56 249 LEU A CA 1
ATOM 2028 C C . LEU A 1 249 ? 19.395 33.744 -50.965 1.00 36.56 249 LEU A C 1
ATOM 2030 O O . LEU A 1 249 ? 19.710 33.829 -52.149 1.00 36.56 249 LEU A O 1
ATOM 2034 N N . LYS A 1 250 ? 19.414 34.808 -50.152 1.00 32.78 250 LYS A N 1
ATOM 2035 C CA . LYS A 1 250 ? 20.551 35.740 -50.200 1.00 32.78 250 LYS A CA 1
ATOM 2036 C C . LYS A 1 250 ? 20.660 36.602 -48.946 1.00 32.78 250 LYS A C 1
ATOM 2038 O O . LYS A 1 250 ? 20.026 37.636 -48.794 1.00 32.78 250 LYS A O 1
ATOM 2043 N N . LYS A 1 251 ? 21.572 36.156 -48.089 1.00 38.16 251 LYS A N 1
ATOM 2044 C CA . LYS A 1 251 ? 22.376 36.977 -47.190 1.00 38.16 251 LYS A CA 1
ATOM 2045 C C . LYS A 1 251 ? 23.064 38.076 -48.019 1.00 38.16 251 LYS A C 1
ATOM 2047 O O . LYS A 1 251 ? 23.753 37.752 -48.990 1.00 38.16 251 LYS A O 1
ATOM 2052 N N . LYS A 1 252 ? 22.905 39.344 -47.648 1.00 37.75 252 LYS A N 1
ATOM 2053 C CA . LYS A 1 252 ? 23.845 40.412 -48.006 1.00 37.75 252 LYS A CA 1
ATOM 2054 C C . LYS A 1 252 ? 23.776 41.505 -46.938 1.00 37.75 252 LYS A C 1
ATOM 2056 O O . LYS A 1 252 ? 22.726 42.109 -46.788 1.00 37.75 252 LYS A O 1
ATOM 2061 N N . ASN A 1 253 ? 24.904 41.615 -46.234 1.00 41.66 253 ASN A N 1
ATOM 2062 C CA . ASN A 1 253 ? 25.499 42.751 -45.523 1.00 41.66 253 ASN A CA 1
ATOM 2063 C C . ASN A 1 253 ? 24.571 43.765 -44.860 1.00 41.66 253 ASN A C 1
ATOM 2065 O O . ASN A 1 253 ? 23.945 44.552 -45.599 1.00 41.66 253 ASN A O 1
#

InterPro domains:
  IPR011990 Tetratricopeptide-like helical domain superfamily [G3DSA:1.25.40.10] (63-216)
  IPR011990 Tetratricopeptide-like helical domain superfamily [SSF48452] (73-205)
  IPR019734 Tetratricopeptide repeat [SM00028] (70-103)
  IPR019734 Tetratricopeptide repeat [SM00028] (113-146)
  IPR019734 Tetratricopeptide repeat [SM00028] (147-180)
  IPR050754 Peptidyl-prolyl cis-trans isomerase FKBP4/5/8-like [PTHR46512] (2-213)

Radius of gyration: 35.29 Å; Cα contacts (8 Å, |Δi|>4): 232; chains: 1; bounding box: 53×67×117 Å

Foldseek 3Di:
DVVVLVVDDAFDKDWDWAFLVRPVACDWDADPVRDIDHHRDIDTDIDHRHDDDDDDDPDPVCVVVLLVVLVVLQVVLVVCVVSVVLVSSLVSLVVSCVRLVPPDDPSSLVVNLVSLLVNLVSCVSVVVLVSSLVSLVVNCVVVVLPLSSLVSNLVSCVSVVVLVSNLVSLVSSCVSPPDPVSVVVNVVSVVVVVVVVVVVVVVVCVVVVVVVVVVVVPPPDPDDDDDPPDDDDDDDDDDDDDDDDDPPDDDDD

Sequence (253 aa):
VDLCLQTMYPGEDTLLKVDSRYGYQDYEWKFENGVILNPRTDLDVKLKLIKIKKFPTACFENYDEIYEICSKRKNIGNLHMDRGDYQSAIDCYITSLKHINYIKTPKLVTLKHIIHNNMAFTRIKLKEYAKAIDLLEVVLSSDPNNWKAWMRLWFCYEELSDLNQALSCAKRACSIRADPDALAGLKKLKKRIIEQNDCLNQFYRKMVEPIRTNVQAEVVEPHPFWTWKKIGLASTCLLGIGVTLGILLKKKN

Mean predicted aligned error: 12.2 Å